Protein AF-H5TTZ2-F1 (afdb_monomer)

Organism: Gordonia otitidis (strain DSM 44809 / CCUG 52243 / JCM 12355 / NBRC 100426 / IFM 10032) (NCBI:txid1108044)

Nearest PDB structures (foldseek):
  2j6h-assembly1_B  TM=8.254E-01  e=1.680E-02  Escherichia coli
  5vdf-assembly7_G  TM=5.020E-01  e=7.675E-01  Saccharomyces cerevisiae S288C
  8h6s-assembly2_B  TM=4.571E-01  e=5.302E-01  Streptomyces halstedii
  5wu6-assembly2_B  TM=3.869E-01  e=8.162E-01  Homo sapiens
  4rwx-assembly1_B  TM=4.498E-01  e=6.241E+00  Listeria monocytogenes EGD-e

Solvent-accessible surface area (backbone atoms only — not comparable to full-atom values): 9873 Å² total; per-residue (Å²): 97,44,27,78,41,77,50,73,58,87,54,75,90,48,19,74,46,38,15,42,54,51,39,52,52,45,38,74,24,26,90,23,10,44,49,17,18,18,36,35,40,28,51,22,54,93,67,12,40,85,79,15,10,7,35,15,33,28,81,65,94,70,56,37,72,56,52,17,53,55,49,18,69,74,69,76,47,75,35,47,45,41,68,52,64,78,30,39,35,32,32,27,84,46,57,24,65,62,52,44,53,52,46,43,70,76,40,74,76,40,42,76,38,25,32,9,45,36,28,42,34,46,62,38,67,35,42,28,56,59,51,34,56,62,54,45,31,48,75,34,35,21,42,36,38,41,28,27,20,34,49,73,86,90,57,77,86,43,48,90,70,31,33,36,42,53,82,48,78,64,36,70,46,70,85,77,84,81,68,94,55,48,74,57,55,53,52,53,48,64,73,75,105

Radius of gyration: 16.5 Å; Cα contacts (8 Å, |Δi|>4): 470; chains: 1; bounding box: 40×40×41 Å

Structure (mmCIF, N/CA/C/O backbone):
data_AF-H5TTZ2-F1
#
_entry.id   AF-H5TTZ2-F1
#
loop_
_atom_site.group_PDB
_atom_site.id
_atom_site.type_symbol
_atom_site.label_atom_id
_atom_site.label_alt_id
_atom_site.label_comp_id
_atom_site.label_asym_id
_atom_site.label_entity_id
_atom_site.label_seq_id
_atom_site.pdbx_PDB_ins_code
_atom_site.Cartn_x
_atom_site.Cartn_y
_atom_site.Cartn_z
_atom_site.occupancy
_atom_site.B_iso_or_equiv
_atom_site.auth_seq_id
_atom_site.auth_comp_id
_atom_site.auth_asym_id
_atom_site.auth_atom_id
_atom_site.pdbx_PDB_model_num
ATOM 1 N N . MET A 1 1 ? 9.298 -6.921 -19.576 1.00 82.50 1 MET A N 1
ATOM 2 C CA . MET A 1 1 ? 9.478 -7.943 -18.515 1.00 82.50 1 MET A CA 1
ATOM 3 C C . MET A 1 1 ? 9.577 -7.202 -17.202 1.00 82.50 1 MET A C 1
ATOM 5 O O . MET A 1 1 ? 10.549 -6.479 -17.080 1.00 82.50 1 MET A O 1
ATOM 9 N N . CYS A 1 2 ? 8.637 -7.389 -16.269 1.00 92.88 2 CYS A N 1
ATOM 10 C CA . CYS A 1 2 ? 8.475 -6.594 -15.039 1.00 92.88 2 CYS A CA 1
ATOM 11 C C . CYS A 1 2 ? 9.770 -6.311 -14.250 1.00 92.88 2 CYS A C 1
ATOM 13 O O . CYS A 1 2 ? 10.695 -7.120 -14.282 1.00 92.88 2 CYS A O 1
ATOM 15 N N . GLY A 1 3 ? 9.829 -5.198 -13.519 1.00 95.94 3 GLY A N 1
ATOM 16 C CA . GLY A 1 3 ? 10.929 -4.841 -12.621 1.00 95.94 3 GLY A CA 1
ATOM 17 C C . GLY A 1 3 ? 10.603 -5.110 -11.152 1.00 95.94 3 GLY A C 1
ATOM 18 O O . GLY A 1 3 ? 9.446 -5.039 -10.749 1.00 95.94 3 GLY A O 1
ATOM 19 N N . ILE A 1 4 ? 11.627 -5.402 -10.348 1.00 97.31 4 ILE A N 1
ATOM 20 C CA . ILE A 1 4 ? 11.534 -5.510 -8.885 1.00 97.31 4 ILE A CA 1
ATOM 21 C C . ILE A 1 4 ? 12.547 -4.548 -8.281 1.00 97.31 4 ILE A C 1
ATOM 23 O O . ILE A 1 4 ? 13.697 -4.508 -8.720 1.00 97.31 4 ILE A O 1
ATOM 27 N N . VAL A 1 5 ? 12.125 -3.822 -7.252 1.00 96.56 5 VAL A N 1
ATOM 28 C CA . VAL A 1 5 ? 12.991 -2.987 -6.421 1.00 96.56 5 VAL A CA 1
ATOM 29 C C . VAL A 1 5 ? 12.871 -3.423 -4.968 1.00 96.56 5 VAL A C 1
ATOM 31 O O . VAL A 1 5 ? 11.791 -3.787 -4.509 1.00 96.56 5 VAL A O 1
ATOM 34 N N . GLY A 1 6 ? 13.983 -3.404 -4.244 1.00 97.56 6 GLY A N 1
ATOM 35 C CA . GLY A 1 6 ? 14.024 -3.717 -2.822 1.00 97.56 6 GLY A CA 1
ATOM 36 C C . GLY A 1 6 ? 15.181 -2.982 -2.169 1.00 97.56 6 GLY A C 1
ATOM 37 O O . GLY A 1 6 ? 16.305 -3.039 -2.667 1.00 97.56 6 GLY A O 1
ATOM 38 N N . LEU A 1 7 ? 14.903 -2.281 -1.077 1.00 98.44 7 LEU A N 1
ATOM 39 C CA . LEU A 1 7 ? 15.890 -1.524 -0.320 1.00 98.44 7 LEU A CA 1
ATOM 40 C C . LEU A 1 7 ? 15.612 -1.701 1.168 1.00 98.44 7 LEU A C 1
ATOM 42 O O . LEU A 1 7 ? 14.489 -1.497 1.615 1.00 98.44 7 LEU A O 1
ATOM 46 N N . HIS A 1 8 ? 16.641 -2.065 1.925 1.00 98.12 8 HIS A N 1
ATOM 47 C CA . HIS A 1 8 ? 16.608 -2.109 3.382 1.00 98.12 8 HIS A CA 1
ATOM 48 C C . HIS A 1 8 ? 17.796 -1.302 3.907 1.00 98.12 8 HIS A C 1
ATOM 50 O O . HIS A 1 8 ? 18.958 -1.664 3.691 1.00 98.12 8 HIS A O 1
ATOM 56 N N . LEU A 1 9 ? 17.505 -0.174 4.545 1.00 98.31 9 LEU A N 1
ATOM 57 C CA . LEU A 1 9 ? 18.493 0.740 5.094 1.00 98.31 9 LEU A CA 1
ATOM 58 C C . LEU A 1 9 ? 18.861 0.279 6.502 1.00 98.31 9 LEU A C 1
ATOM 60 O O . LEU A 1 9 ? 18.012 0.194 7.378 1.00 98.31 9 LEU A O 1
ATOM 64 N N . ARG A 1 10 ? 20.147 0.002 6.731 1.00 97.75 10 ARG A N 1
ATOM 65 C CA . ARG A 1 10 ? 20.658 -0.340 8.072 1.00 97.75 10 ARG A CA 1
ATOM 66 C C . ARG A 1 10 ? 21.2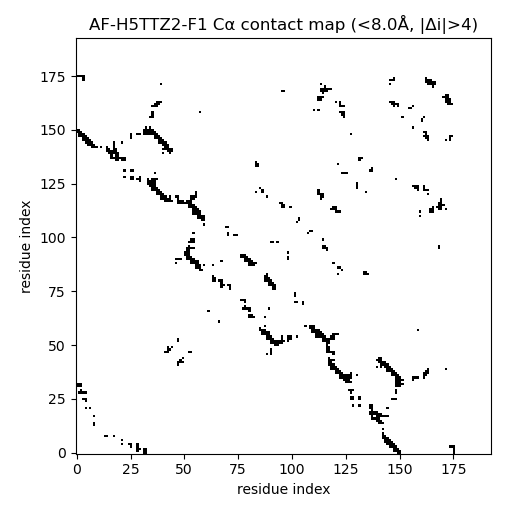01 0.857 8.847 1.00 97.75 10 ARG A C 1
ATOM 68 O O . ARG A 1 10 ? 21.416 0.738 10.046 1.00 97.75 10 ARG A O 1
ATOM 75 N N . ASN A 1 11 ? 21.469 1.973 8.166 1.00 97.88 11 ASN A N 1
ATOM 76 C CA . ASN A 1 11 ? 21.892 3.217 8.803 1.00 97.88 11 ASN A CA 1
ATOM 77 C C . ASN A 1 11 ? 20.662 4.125 9.001 1.00 97.88 11 ASN A C 1
ATOM 79 O O . ASN A 1 11 ? 20.122 4.585 7.990 1.00 97.88 11 ASN A O 1
ATOM 83 N N . PRO A 1 12 ? 20.251 4.421 10.251 1.00 97.56 12 PRO A N 1
ATOM 84 C CA . PRO A 1 12 ? 19.139 5.327 10.538 1.00 97.56 12 PRO A CA 1
ATOM 85 C C . PRO A 1 12 ? 19.288 6.733 9.948 1.00 97.56 12 PRO A C 1
ATOM 87 O O . PRO A 1 12 ? 18.289 7.362 9.616 1.00 97.56 12 PRO A O 1
ATOM 90 N N . GLU A 1 13 ? 20.516 7.215 9.732 1.00 98.31 13 GLU A N 1
ATOM 91 C CA . GLU A 1 13 ? 20.769 8.522 9.100 1.00 98.31 13 GLU A CA 1
ATOM 92 C C . GLU A 1 13 ? 20.244 8.601 7.655 1.00 98.31 13 GLU A C 1
ATOM 94 O O . GLU A 1 13 ? 20.059 9.691 7.113 1.00 98.31 13 GLU A O 1
ATOM 99 N N . LEU A 1 14 ? 20.004 7.449 7.017 1.00 98.25 14 LEU A N 1
ATOM 100 C CA . LEU A 1 14 ? 19.464 7.363 5.662 1.00 98.25 14 LEU A CA 1
ATOM 101 C C . LEU A 1 14 ? 17.938 7.240 5.629 1.00 98.25 14 LEU A C 1
ATOM 103 O O . LEU A 1 14 ? 17.369 7.359 4.547 1.00 98.25 14 LEU A O 1
ATOM 107 N N . TYR A 1 15 ? 17.259 7.022 6.761 1.00 98.38 15 TYR A N 1
ATOM 108 C CA . TYR A 1 15 ? 15.801 6.836 6.773 1.00 98.38 15 TYR A CA 1
ATOM 109 C C . TYR A 1 15 ? 15.022 8.010 6.164 1.00 98.38 15 TYR A C 1
ATOM 111 O O . TYR A 1 15 ? 14.077 7.752 5.412 1.00 98.38 15 TYR A O 1
ATOM 119 N N . PRO A 1 16 ? 15.438 9.280 6.361 1.00 98.44 16 PRO A N 1
ATOM 120 C CA . PRO A 1 16 ? 14.794 10.411 5.696 1.00 98.44 16 PRO A CA 1
ATOM 121 C C . PRO A 1 16 ? 14.935 10.414 4.166 1.00 98.44 16 PRO A C 1
ATOM 123 O O . PRO A 1 16 ? 14.218 11.138 3.486 1.00 98.44 16 PRO A O 1
ATOM 126 N N . GLN A 1 17 ? 15.867 9.629 3.613 1.00 98.25 17 GLN A N 1
ATOM 127 C CA . GLN A 1 17 ? 16.149 9.546 2.175 1.00 98.25 17 GLN A CA 1
ATOM 128 C C . GLN A 1 17 ? 15.511 8.319 1.509 1.00 98.25 17 GLN A C 1
ATOM 130 O O . GLN A 1 17 ? 15.645 8.156 0.294 1.00 98.25 17 GLN A O 1
ATOM 135 N N . LEU A 1 18 ? 14.832 7.444 2.269 1.00 98.69 18 LEU A N 1
ATOM 136 C CA . LEU A 1 18 ? 14.275 6.193 1.747 1.00 98.69 18 LEU A CA 1
ATOM 137 C C . LEU A 1 18 ? 13.410 6.439 0.504 1.00 98.69 18 LEU A C 1
ATOM 139 O O . LEU A 1 18 ? 13.642 5.828 -0.539 1.00 98.69 18 LEU A O 1
ATOM 143 N N . GLY A 1 19 ? 12.441 7.347 0.604 1.00 98.38 19 GLY A N 1
ATOM 144 C CA . GLY A 1 19 ? 11.500 7.653 -0.464 1.00 98.38 19 GLY A CA 1
ATOM 145 C C . GLY A 1 19 ? 12.171 8.157 -1.737 1.00 98.38 19 GLY A C 1
ATOM 146 O O . GLY A 1 19 ? 11.832 7.719 -2.840 1.00 98.38 19 GLY A O 1
ATOM 147 N N . GLN A 1 20 ? 13.182 9.018 -1.603 1.00 98.50 20 GLN A N 1
ATOM 148 C CA . GLN A 1 20 ? 13.958 9.526 -2.735 1.00 98.50 20 GLN A CA 1
ATOM 149 C C . GLN A 1 20 ? 14.712 8.398 -3.456 1.00 98.50 20 GLN A C 1
ATOM 151 O O . GLN A 1 20 ? 14.675 8.314 -4.687 1.00 98.50 20 GLN A O 1
ATOM 156 N N . LEU A 1 21 ? 15.355 7.504 -2.699 1.00 98.56 21 LEU A N 1
ATOM 157 C CA . LEU A 1 21 ? 16.077 6.353 -3.244 1.00 98.56 21 LEU A CA 1
ATOM 158 C C . LEU A 1 21 ? 15.121 5.380 -3.948 1.00 98.56 21 LEU A C 1
ATOM 160 O O . LEU A 1 21 ? 15.368 4.992 -5.091 1.00 98.56 21 LEU A O 1
ATOM 164 N N . LEU A 1 22 ? 14.003 5.034 -3.301 1.00 98.50 22 LEU A N 1
ATOM 165 C CA . LEU A 1 22 ? 12.976 4.155 -3.866 1.00 98.50 22 LEU A CA 1
ATOM 166 C C . LEU A 1 22 ? 12.350 4.739 -5.136 1.00 98.50 22 LEU A C 1
ATOM 168 O O . LEU A 1 22 ? 12.144 4.001 -6.096 1.00 98.50 22 LEU A O 1
ATOM 172 N N . THR A 1 23 ? 12.094 6.050 -5.170 1.00 98.25 23 THR A N 1
ATOM 173 C CA . THR A 1 23 ? 11.563 6.752 -6.352 1.00 98.25 23 THR A CA 1
ATOM 174 C C . THR A 1 23 ? 12.509 6.621 -7.541 1.00 98.25 23 THR A C 1
ATOM 176 O O . THR A 1 23 ? 12.078 6.258 -8.636 1.00 98.25 23 THR A O 1
ATOM 179 N N . GLY A 1 24 ? 13.809 6.852 -7.323 1.00 97.81 24 GLY A N 1
ATOM 180 C CA . GLY A 1 24 ? 14.828 6.652 -8.353 1.00 97.81 24 GLY A CA 1
ATOM 181 C C . GLY A 1 24 ? 14.855 5.205 -8.842 1.00 97.81 24 GLY A C 1
ATOM 182 O O . GLY A 1 24 ? 14.706 4.952 -10.033 1.00 97.81 24 GLY A O 1
ATOM 183 N N . MET A 1 25 ? 14.957 4.243 -7.920 1.00 97.94 25 MET A N 1
ATOM 184 C CA . MET A 1 25 ? 14.991 2.816 -8.257 1.00 97.94 25 MET A CA 1
ATOM 185 C C . MET A 1 25 ? 13.752 2.367 -9.043 1.00 97.94 25 MET A C 1
ATOM 187 O O . MET A 1 25 ? 13.882 1.637 -10.025 1.00 97.94 25 MET A O 1
ATOM 191 N N . LEU A 1 26 ? 12.554 2.792 -8.629 1.00 97.38 26 LEU A N 1
ATOM 192 C CA . LEU A 1 26 ? 11.298 2.440 -9.292 1.00 97.38 26 LEU A CA 1
ATOM 193 C C . LEU A 1 26 ? 11.222 3.050 -10.699 1.00 97.38 26 LEU A C 1
ATOM 195 O O . LEU A 1 26 ? 10.840 2.362 -11.646 1.00 97.38 26 LEU A O 1
ATOM 199 N N . GLY A 1 27 ? 11.644 4.309 -10.850 1.00 96.50 27 GLY A N 1
ATOM 200 C CA . GLY A 1 27 ? 11.682 5.006 -12.135 1.00 96.50 27 GLY A CA 1
ATOM 201 C C . GLY A 1 27 ? 12.666 4.393 -13.136 1.00 96.50 27 GLY A C 1
ATOM 202 O O . GLY A 1 27 ? 12.343 4.294 -14.321 1.00 96.50 27 GLY A O 1
ATOM 203 N N . GLU A 1 28 ? 13.831 3.925 -12.682 1.00 96.75 28 GLU A N 1
ATOM 204 C CA . GLU A 1 28 ? 14.796 3.207 -13.533 1.00 96.75 28 GLU A CA 1
ATOM 205 C C . GLU A 1 28 ? 14.271 1.834 -13.985 1.00 96.75 28 GLU A C 1
ATOM 207 O O . GLU A 1 28 ? 14.693 1.301 -15.009 1.00 96.75 28 GLU A O 1
ATOM 212 N N . MET A 1 29 ? 13.302 1.263 -13.266 1.00 96.12 29 MET A N 1
ATOM 213 C CA . MET A 1 29 ? 12.626 0.022 -13.654 1.00 96.12 29 MET A CA 1
ATOM 214 C C . MET A 1 29 ? 11.418 0.241 -14.580 1.00 96.12 29 MET A C 1
ATOM 216 O O . MET A 1 29 ? 10.738 -0.729 -14.917 1.00 96.12 29 MET A O 1
ATOM 220 N N . GLN A 1 30 ? 11.128 1.466 -15.026 1.00 94.88 30 GLN A N 1
ATOM 221 C CA . GLN A 1 30 ? 9.972 1.733 -15.891 1.00 94.88 30 GLN A CA 1
ATOM 222 C C . GLN A 1 30 ? 10.050 1.016 -17.246 1.00 94.88 30 GLN A C 1
ATOM 224 O O . GLN A 1 30 ? 9.062 0.430 -17.682 1.00 94.88 30 GLN A O 1
ATOM 229 N N . ASP A 1 31 ? 11.227 0.961 -17.873 1.00 93.06 31 ASP A N 1
ATOM 230 C CA . ASP A 1 31 ? 11.400 0.309 -19.184 1.00 93.06 31 ASP A CA 1
ATOM 231 C C . ASP A 1 31 ? 11.166 -1.212 -19.130 1.00 93.06 31 ASP A C 1
ATOM 233 O O . ASP A 1 31 ? 10.955 -1.882 -20.144 1.00 93.06 31 ASP A O 1
ATOM 237 N N . ARG A 1 32 ? 11.166 -1.783 -17.921 1.00 92.88 32 ARG A N 1
ATOM 238 C CA . ARG A 1 32 ? 10.832 -3.187 -17.673 1.00 92.88 32 ARG A CA 1
ATOM 239 C C . ARG A 1 32 ? 9.315 -3.434 -17.697 1.00 92.88 32 ARG A C 1
ATOM 241 O O . ARG A 1 32 ? 8.878 -4.517 -18.107 1.00 92.88 32 ARG A O 1
ATOM 248 N N . GLY A 1 33 ? 8.507 -2.441 -17.339 1.00 90.81 33 GLY A N 1
ATOM 249 C CA . GLY A 1 33 ? 7.050 -2.483 -17.410 1.00 90.81 33 GLY A CA 1
ATOM 250 C C . GLY A 1 33 ? 6.418 -1.184 -16.923 1.00 90.81 33 GLY A C 1
ATOM 251 O O . GLY A 1 33 ? 6.790 -0.683 -15.867 1.00 90.81 33 GLY A O 1
ATOM 252 N N . ALA A 1 34 ? 5.462 -0.657 -17.686 1.00 93.06 34 ALA A N 1
ATOM 253 C CA . ALA A 1 34 ? 4.850 0.646 -17.432 1.00 93.06 34 ALA A CA 1
ATOM 254 C C . ALA A 1 34 ? 3.315 0.592 -17.327 1.00 93.06 34 ALA A C 1
ATOM 256 O O . ALA A 1 34 ? 2.666 1.632 -17.373 1.00 93.06 34 ALA A O 1
ATOM 257 N N . ASP A 1 35 ? 2.737 -0.606 -17.195 1.00 93.56 35 ASP A N 1
ATOM 258 C CA . ASP A 1 35 ? 1.280 -0.765 -17.151 1.00 93.56 35 ASP A CA 1
ATOM 259 C C . ASP A 1 35 ? 0.730 -0.494 -15.748 1.00 93.56 35 ASP A C 1
ATOM 261 O O . ASP A 1 35 ? -0.373 0.016 -15.586 1.00 93.56 35 ASP A O 1
ATOM 265 N N . SER A 1 36 ? 1.486 -0.855 -14.713 1.00 95.44 36 SER A N 1
ATOM 266 C CA . SER A 1 36 ? 1.137 -0.582 -13.318 1.00 95.44 36 SER A CA 1
ATOM 267 C C . SER A 1 36 ? 2.380 -0.638 -12.439 1.00 95.44 36 SER A C 1
ATOM 269 O O . SER A 1 36 ? 3.329 -1.367 -12.749 1.00 95.44 36 SER A O 1
ATOM 271 N N . ALA A 1 37 ? 2.343 0.023 -11.291 1.00 97.44 37 ALA A N 1
ATOM 272 C CA . ALA A 1 37 ? 3.386 -0.082 -10.281 1.00 97.44 37 ALA A CA 1
ATOM 273 C C . ALA A 1 37 ? 2.793 -0.227 -8.882 1.00 97.44 37 ALA A C 1
ATOM 275 O O . ALA A 1 37 ? 1.614 0.039 -8.649 1.00 97.44 37 ALA A O 1
ATOM 276 N N . GLY A 1 38 ? 3.639 -0.624 -7.944 1.00 97.81 38 GLY A N 1
ATOM 277 C CA . GLY A 1 38 ? 3.319 -0.533 -6.532 1.00 97.81 38 GLY A CA 1
ATOM 278 C C . GLY A 1 38 ? 4.563 -0.527 -5.666 1.00 97.81 38 GLY A C 1
ATOM 279 O O . GLY A 1 38 ? 5.654 -0.920 -6.098 1.00 97.81 38 GLY A O 1
ATOM 280 N N . MET A 1 39 ? 4.376 -0.068 -4.437 1.00 98.44 39 MET A N 1
ATOM 281 C CA . MET A 1 39 ? 5.409 0.085 -3.430 1.00 98.44 39 MET A CA 1
ATOM 282 C C . MET A 1 39 ? 4.830 -0.223 -2.051 1.00 98.44 39 MET A C 1
ATOM 284 O O . MET A 1 39 ? 3.849 0.379 -1.630 1.00 98.44 39 MET A O 1
ATOM 288 N N . ALA A 1 40 ? 5.467 -1.141 -1.339 1.00 98.38 40 ALA A N 1
ATOM 289 C CA . ALA A 1 40 ? 5.337 -1.283 0.100 1.00 98.38 40 ALA A CA 1
ATOM 290 C C . ALA A 1 40 ? 6.441 -0.456 0.761 1.00 98.38 40 ALA A C 1
ATOM 292 O O . ALA A 1 40 ? 7.615 -0.632 0.425 1.00 98.38 40 ALA A O 1
ATOM 293 N N . VAL A 1 41 ? 6.070 0.430 1.682 1.00 98.44 41 VAL A N 1
ATOM 294 C CA . VAL A 1 41 ? 6.989 1.262 2.468 1.00 98.44 41 VAL A CA 1
ATOM 295 C C . VAL A 1 41 ? 6.821 0.921 3.941 1.00 98.44 41 VAL A C 1
ATOM 297 O O . VAL A 1 41 ? 5.696 0.845 4.433 1.00 98.44 41 VAL A O 1
ATOM 300 N N . TYR A 1 42 ? 7.949 0.717 4.618 1.00 97.94 42 TYR A N 1
ATOM 301 C CA . TYR A 1 42 ? 8.019 0.322 6.016 1.00 97.94 42 TYR A CA 1
ATOM 302 C C . TYR A 1 42 ? 8.656 1.418 6.874 1.00 97.94 42 TYR A C 1
ATOM 304 O O . TYR A 1 42 ? 9.753 1.899 6.562 1.00 97.94 42 TYR A O 1
ATOM 312 N N . GLY A 1 43 ? 7.992 1.765 7.977 1.00 96.94 43 GLY A N 1
ATOM 313 C CA . GLY A 1 43 ? 8.465 2.746 8.956 1.00 96.94 43 GLY A CA 1
ATOM 314 C C . GLY A 1 43 ? 8.261 4.204 8.553 1.00 96.94 43 GLY A C 1
ATOM 315 O O . GLY A 1 43 ? 8.983 5.070 9.042 1.00 96.94 43 GLY A O 1
ATOM 316 N N . ASN A 1 44 ? 7.324 4.484 7.644 1.00 97.69 44 ASN A N 1
ATOM 317 C CA . ASN A 1 44 ? 6.930 5.858 7.354 1.00 97.69 44 ASN A CA 1
ATOM 318 C C . ASN A 1 44 ? 5.908 6.332 8.392 1.00 97.69 44 ASN A C 1
ATOM 320 O O . ASN A 1 44 ? 4.720 6.079 8.222 1.00 97.69 44 ASN A O 1
ATOM 324 N N . GLU A 1 45 ? 6.346 7.062 9.418 1.00 96.44 45 GLU A N 1
ATOM 325 C CA . GLU A 1 45 ? 5.467 7.532 10.503 1.00 96.44 45 GLU A CA 1
ATOM 326 C C . GLU A 1 45 ? 4.293 8.403 10.032 1.00 96.44 45 GLU A C 1
ATOM 328 O O . GLU A 1 45 ? 3.271 8.468 10.710 1.00 96.44 45 GLU A O 1
ATOM 333 N N . ALA A 1 46 ? 4.409 9.062 8.874 1.00 96.06 46 ALA A N 1
ATOM 334 C CA . ALA A 1 46 ? 3.319 9.867 8.329 1.00 96.06 46 ALA A CA 1
ATOM 335 C C . ALA A 1 46 ? 2.159 9.008 7.802 1.00 96.06 46 ALA A C 1
ATOM 337 O O . ALA A 1 46 ? 1.030 9.488 7.747 1.00 96.06 46 ALA A O 1
ATOM 338 N N . TRP A 1 47 ? 2.427 7.763 7.396 1.00 96.19 47 TRP A N 1
ATOM 339 C CA . TRP A 1 47 ? 1.427 6.843 6.839 1.00 96.19 47 TRP A CA 1
ATOM 340 C C . TRP A 1 47 ? 1.078 5.706 7.795 1.00 96.19 47 TRP A C 1
ATOM 342 O O . TRP A 1 47 ? -0.085 5.329 7.896 1.00 96.19 47 TRP A O 1
ATOM 352 N N . ALA A 1 48 ? 2.084 5.197 8.503 1.00 95.81 48 ALA A N 1
ATOM 353 C CA . ALA A 1 48 ? 1.987 4.129 9.480 1.00 95.81 48 ALA A CA 1
ATOM 354 C C . ALA A 1 48 ? 2.708 4.549 10.775 1.00 95.81 48 ALA A C 1
ATOM 356 O O . ALA A 1 48 ? 3.910 4.307 10.921 1.00 95.81 48 ALA A O 1
ATOM 357 N N . PRO A 1 49 ? 2.014 5.257 11.687 1.00 96.38 49 PRO A N 1
ATOM 358 C CA . PRO A 1 49 ? 2.600 5.715 12.940 1.00 96.38 49 PRO A CA 1
ATOM 359 C C . PRO A 1 49 ? 3.015 4.543 13.834 1.00 96.38 49 PRO A C 1
ATOM 361 O O . PRO A 1 49 ? 2.281 3.566 13.977 1.00 96.38 49 PRO A O 1
ATOM 364 N N . ALA A 1 50 ? 4.154 4.675 14.515 1.00 93.44 50 ALA A N 1
ATOM 365 C CA . ALA A 1 50 ? 4.637 3.636 15.418 1.00 93.44 50 ALA A CA 1
ATOM 366 C C . ALA A 1 50 ? 3.582 3.267 16.481 1.00 93.44 50 ALA A C 1
ATOM 368 O O . ALA A 1 50 ? 2.931 4.130 17.081 1.00 93.44 50 ALA A O 1
ATOM 369 N N . GLY A 1 51 ? 3.417 1.965 16.723 1.00 94.31 51 GLY A N 1
ATOM 370 C CA . GLY A 1 51 ? 2.451 1.437 17.690 1.00 94.31 51 GLY A CA 1
ATOM 371 C C . GLY A 1 51 ? 0.990 1.462 17.228 1.00 94.31 51 GLY A C 1
ATOM 372 O O . GLY A 1 51 ? 0.111 1.192 18.044 1.00 94.31 51 GLY A O 1
ATOM 373 N N . HIS A 1 52 ? 0.725 1.778 15.958 1.00 97.12 52 HIS A N 1
ATOM 374 C CA . HIS A 1 52 ? -0.603 1.689 15.356 1.00 97.12 52 HIS A CA 1
ATOM 375 C C . HIS A 1 52 ? -0.675 0.487 14.419 1.00 97.12 52 HIS A C 1
ATOM 377 O O . HIS A 1 52 ? 0.293 0.162 13.743 1.00 97.12 52 HIS A O 1
ATOM 383 N N . GLY A 1 53 ? -1.831 -0.162 14.350 1.00 97.75 53 GLY A N 1
ATOM 384 C CA . GLY A 1 53 ? -2.175 -1.040 13.245 1.00 97.75 53 GLY A CA 1
ATOM 385 C C . GLY A 1 53 ? -2.577 -0.197 12.042 1.00 97.75 53 GLY A C 1
ATOM 386 O O . GLY A 1 53 ? -3.283 0.800 12.198 1.00 97.75 53 GLY A O 1
ATOM 387 N N . CYS A 1 54 ? -2.140 -0.601 10.852 1.00 98.38 54 CYS A N 1
ATOM 388 C CA . CYS A 1 54 ? -2.347 0.122 9.604 1.00 98.38 54 CYS A CA 1
ATOM 389 C C . CYS A 1 54 ? -2.951 -0.782 8.527 1.00 98.38 54 CYS A C 1
ATOM 391 O O . CYS A 1 54 ? -2.616 -1.966 8.429 1.00 98.38 54 CYS A O 1
ATOM 393 N N . VAL A 1 55 ? -3.832 -0.218 7.697 1.00 98.69 55 VAL A N 1
ATOM 394 C CA . VAL A 1 55 ? -4.481 -0.904 6.568 1.00 98.69 55 VAL A CA 1
ATOM 395 C C . VAL A 1 55 ? -4.493 0.023 5.355 1.00 98.69 55 VAL A C 1
ATOM 397 O O . VAL A 1 55 ? -4.902 1.175 5.449 1.00 98.69 55 VAL A O 1
ATOM 400 N N . SER A 1 56 ? -4.065 -0.485 4.200 1.00 98.69 56 SER A N 1
ATOM 401 C CA . SER A 1 56 ? -4.140 0.208 2.910 1.00 98.69 56 SER A CA 1
ATOM 402 C C . SER A 1 56 ? -5.280 -0.380 2.078 1.00 98.69 56 SER A C 1
ATOM 404 O O . SER A 1 56 ? -5.255 -1.572 1.755 1.00 98.69 56 SER A O 1
ATOM 406 N N . LEU A 1 57 ? -6.264 0.447 1.727 1.00 98.56 57 LEU A N 1
ATOM 407 C CA . LEU A 1 57 ? -7.428 0.081 0.921 1.00 98.56 57 LEU A CA 1
ATOM 408 C C . LEU A 1 57 ? -7.421 0.809 -0.427 1.00 98.56 57 LEU A C 1
ATOM 410 O O . LEU A 1 57 ? -7.019 1.964 -0.523 1.00 98.56 57 LEU A O 1
ATOM 414 N N . LEU A 1 58 ? -7.895 0.123 -1.460 1.00 97.56 58 LEU A N 1
ATOM 415 C CA . LEU A 1 58 ? -8.069 0.619 -2.825 1.00 97.56 58 LEU A CA 1
ATOM 416 C C . LEU A 1 58 ? -9.453 0.227 -3.346 1.00 97.56 58 LEU A C 1
ATOM 418 O O . LEU A 1 58 ? -10.142 -0.588 -2.732 1.00 97.56 58 LEU A O 1
ATOM 422 N N . GLU A 1 59 ? -9.829 0.758 -4.513 1.00 95.62 59 GLU A N 1
ATOM 423 C CA . GLU A 1 59 ? -11.113 0.451 -5.166 1.00 95.62 59 GLU A CA 1
ATOM 424 C C . GLU A 1 59 ? -12.307 0.756 -4.234 1.00 95.62 59 GLU A C 1
ATOM 426 O O . GLU A 1 59 ? -13.274 0.001 -4.144 1.00 95.62 59 GLU A O 1
ATOM 431 N N . ILE A 1 60 ? -12.204 1.872 -3.510 1.00 95.62 60 ILE A N 1
ATOM 432 C CA . ILE A 1 60 ? -13.168 2.344 -2.521 1.00 95.62 60 ILE A CA 1
ATOM 433 C C . ILE A 1 60 ? -13.518 3.806 -2.811 1.00 95.62 60 ILE A C 1
ATOM 435 O O . ILE A 1 60 ? -12.636 4.608 -3.096 1.00 95.62 60 ILE A O 1
ATOM 439 N N . ASP A 1 61 ? -14.806 4.134 -2.746 1.00 94.44 61 ASP A N 1
ATOM 440 C CA . ASP A 1 61 ? -15.332 5.487 -2.946 1.00 94.44 61 ASP A CA 1
ATOM 441 C C . ASP A 1 61 ? -15.899 5.988 -1.612 1.00 94.44 61 ASP A C 1
ATOM 443 O O . ASP A 1 61 ? -17.086 5.841 -1.322 1.00 94.44 61 ASP A O 1
ATOM 447 N N . VAL A 1 62 ? -15.002 6.443 -0.734 1.00 96.50 62 VAL A N 1
ATOM 448 C CA . VAL A 1 62 ? -15.343 7.002 0.578 1.00 96.50 62 VAL A CA 1
ATOM 449 C C . VAL A 1 62 ? -14.374 8.121 0.925 1.00 96.50 62 VAL A C 1
ATOM 451 O O . VAL A 1 62 ? -13.162 8.002 0.732 1.00 96.50 62 VAL A O 1
ATOM 454 N N . GLU A 1 63 ? -14.900 9.203 1.486 1.00 97.75 63 GLU A N 1
ATOM 455 C CA . GLU A 1 63 ? -14.065 10.282 1.997 1.00 97.75 63 GLU A CA 1
ATOM 456 C C . GLU A 1 63 ? -13.339 9.840 3.281 1.00 97.75 63 GLU A C 1
ATOM 458 O O . GLU A 1 63 ? -13.956 9.216 4.153 1.00 97.75 63 GLU A O 1
ATOM 463 N N . PRO A 1 64 ? -12.057 10.198 3.487 1.00 98.25 64 PRO A N 1
ATOM 464 C CA . PRO A 1 64 ? -11.302 9.774 4.668 1.00 98.25 64 PRO A CA 1
ATOM 465 C C . PRO A 1 64 ? -11.984 10.093 5.998 1.00 98.25 64 PRO A C 1
ATOM 467 O O . PRO A 1 64 ? -12.031 9.250 6.889 1.00 98.25 64 PRO A O 1
ATOM 470 N N . ALA A 1 65 ? -12.566 11.286 6.132 1.00 98.31 65 ALA A N 1
ATOM 471 C CA . ALA A 1 65 ? -13.254 11.693 7.357 1.00 98.31 65 ALA A CA 1
ATOM 472 C C . ALA A 1 65 ? -14.493 10.828 7.657 1.00 98.31 65 ALA A C 1
ATOM 474 O O . ALA A 1 65 ? -14.797 10.559 8.823 1.00 98.31 65 ALA A O 1
ATOM 475 N N . GLU A 1 66 ? -15.193 10.374 6.615 1.00 98.38 66 GLU A N 1
ATOM 476 C CA . GLU A 1 66 ? -16.334 9.470 6.744 1.00 98.38 66 GLU A CA 1
ATOM 477 C C . GLU A 1 66 ? -15.866 8.075 7.168 1.00 98.38 66 GLU A C 1
ATOM 479 O O . GLU A 1 66 ? -16.378 7.536 8.152 1.00 98.38 66 GLU A O 1
ATOM 484 N N . ALA A 1 67 ? -14.832 7.538 6.512 1.00 98.50 67 ALA A N 1
ATOM 485 C CA . ALA A 1 67 ? -14.257 6.243 6.866 1.00 98.50 67 ALA A CA 1
ATOM 486 C C . ALA A 1 67 ? -13.721 6.212 8.305 1.00 98.50 67 ALA A C 1
ATOM 488 O O . ALA A 1 67 ? -14.020 5.279 9.054 1.00 98.50 67 ALA A O 1
ATOM 489 N N . ALA A 1 68 ? -12.991 7.255 8.711 1.00 98.69 68 ALA A N 1
ATOM 490 C CA . ALA A 1 68 ? -12.517 7.440 10.080 1.00 98.69 68 ALA A CA 1
ATOM 491 C C . ALA A 1 68 ? -13.683 7.429 11.075 1.00 98.69 68 ALA A C 1
ATOM 493 O O . ALA A 1 68 ? -13.693 6.636 12.011 1.00 98.69 68 ALA A O 1
ATOM 494 N N . THR A 1 69 ? -14.717 8.243 10.839 1.00 98.69 69 THR A N 1
ATOM 495 C CA . THR A 1 69 ? -15.888 8.322 11.727 1.00 98.69 69 THR A CA 1
ATOM 496 C C . THR A 1 69 ? -16.593 6.970 11.854 1.00 98.69 69 THR A C 1
ATOM 498 O O . THR A 1 69 ? -16.934 6.541 12.959 1.00 98.69 69 THR A O 1
ATOM 501 N N . GLN A 1 70 ? -16.815 6.282 10.734 1.00 98.44 70 GLN A N 1
ATOM 502 C CA . GLN A 1 70 ? -17.481 4.984 10.715 1.00 98.44 70 GLN A CA 1
ATOM 503 C C . GLN A 1 70 ? -16.689 3.930 11.498 1.00 98.44 70 GLN A C 1
ATOM 505 O O . GLN A 1 70 ? -17.267 3.222 12.326 1.00 98.44 70 GLN A O 1
ATOM 510 N N . LEU A 1 71 ? -15.377 3.839 11.266 1.00 98.62 71 LEU A N 1
ATOM 511 C CA . LEU A 1 71 ? -14.521 2.858 11.930 1.00 98.62 71 LEU A CA 1
ATOM 512 C C . LEU A 1 71 ? -14.305 3.186 13.410 1.00 98.62 71 LEU A C 1
ATOM 514 O O . LEU A 1 71 ? -14.363 2.273 14.231 1.00 98.62 71 LEU A O 1
ATOM 518 N N . THR A 1 72 ? -14.168 4.464 13.775 1.00 98.69 72 THR A N 1
ATOM 519 C CA . THR A 1 72 ? -14.106 4.899 15.178 1.00 98.69 72 THR A CA 1
ATOM 520 C C . THR A 1 72 ? -15.355 4.473 15.946 1.00 98.69 72 THR A C 1
ATOM 522 O O . THR A 1 72 ? -15.255 3.923 17.043 1.00 98.69 72 THR A O 1
ATOM 525 N N . ASN A 1 73 ? -16.543 4.648 15.359 1.00 98.25 73 ASN A N 1
ATOM 526 C CA . ASN A 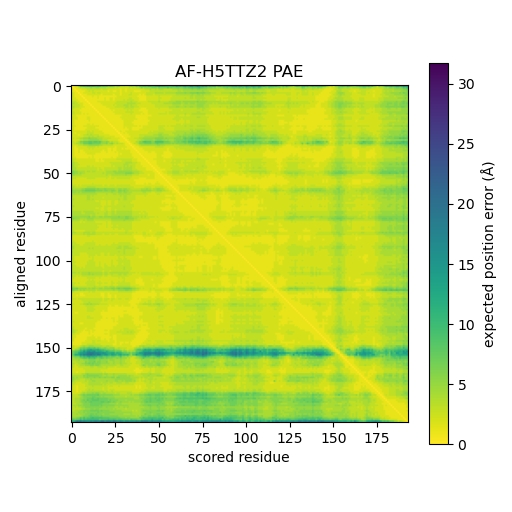1 73 ? -17.795 4.210 15.980 1.00 98.25 73 ASN A CA 1
ATOM 527 C C . ASN A 1 73 ? -17.883 2.684 16.126 1.00 98.25 73 ASN A C 1
ATOM 529 O O . ASN A 1 73 ? -18.447 2.197 17.104 1.00 98.25 73 ASN A O 1
ATOM 533 N N . ALA A 1 74 ? -17.346 1.932 15.162 1.00 97.94 74 ALA A N 1
ATOM 534 C CA . ALA A 1 74 ? -17.364 0.472 15.185 1.00 97.94 74 ALA A CA 1
ATOM 535 C C . ALA A 1 74 ? -16.376 -0.118 16.205 1.00 97.94 74 ALA A C 1
ATOM 537 O O . ALA A 1 74 ? -16.695 -1.104 16.868 1.00 97.94 74 ALA A O 1
ATOM 538 N N . LEU A 1 75 ? -15.190 0.481 16.333 1.00 98.00 75 LEU A N 1
ATOM 539 C CA . LEU A 1 75 ? -14.096 -0.020 17.168 1.00 98.00 75 LEU A CA 1
ATOM 540 C C . LEU A 1 75 ? -14.092 0.565 18.587 1.00 98.00 75 LEU A C 1
ATOM 542 O O . LEU A 1 75 ? -13.490 -0.019 19.484 1.00 98.00 75 LEU A O 1
ATOM 546 N N . GLY A 1 76 ? -14.733 1.717 18.804 1.00 97.62 76 GLY A N 1
ATOM 547 C CA . GLY A 1 76 ? -14.669 2.442 20.077 1.00 97.62 76 GLY A CA 1
ATOM 548 C C . GLY A 1 76 ? -13.296 3.063 20.369 1.00 97.62 76 GLY A C 1
ATOM 549 O O . GLY A 1 76 ? -13.046 3.477 21.500 1.00 97.62 76 GLY A O 1
ATOM 550 N N . THR A 1 77 ? -12.427 3.139 19.359 1.00 97.44 77 THR A N 1
ATOM 551 C CA . THR A 1 77 ? -11.077 3.715 19.406 1.00 97.44 77 THR A CA 1
ATOM 552 C C . THR A 1 77 ? -10.915 4.671 18.233 1.00 97.44 77 THR A C 1
ATOM 554 O O . THR A 1 77 ? -11.486 4.427 17.176 1.00 97.44 77 THR A O 1
ATOM 557 N N . ASP A 1 78 ? -10.147 5.744 18.409 1.00 97.94 78 ASP A N 1
ATOM 558 C CA . ASP A 1 78 ? -9.929 6.739 17.359 1.00 97.94 78 ASP A CA 1
ATOM 559 C C . ASP A 1 78 ? -9.160 6.142 16.168 1.00 97.94 78 ASP A C 1
ATOM 561 O O . ASP A 1 78 ? -8.059 5.607 16.326 1.00 97.94 78 ASP A O 1
ATOM 565 N N . VAL A 1 79 ? -9.766 6.210 14.984 1.00 98.62 79 VAL A N 1
ATOM 566 C CA . VAL A 1 79 ? -9.196 5.759 13.714 1.00 98.62 79 VAL A CA 1
ATOM 567 C C . VAL A 1 79 ? -8.877 6.977 12.864 1.00 98.62 79 VAL A C 1
ATOM 569 O O . VAL A 1 79 ? -9.764 7.744 12.496 1.00 98.62 79 VAL A O 1
ATOM 572 N N . ALA A 1 80 ? -7.608 7.126 12.498 1.00 98.44 80 ALA A N 1
ATOM 573 C CA . ALA A 1 80 ? -7.192 8.095 11.500 1.00 98.44 80 ALA A CA 1
ATOM 574 C C . ALA A 1 80 ? -7.300 7.487 10.097 1.00 98.44 80 ALA A C 1
ATOM 576 O O . ALA A 1 80 ? -7.036 6.301 9.890 1.00 98.44 80 ALA A O 1
ATOM 577 N N . ALA A 1 81 ? -7.665 8.322 9.129 1.00 98.50 81 ALA A N 1
ATOM 578 C CA . ALA A 1 81 ? -7.745 7.957 7.725 1.00 98.50 81 ALA A CA 1
ATOM 579 C C . ALA A 1 81 ? -7.197 9.094 6.859 1.00 98.50 81 ALA A C 1
ATOM 581 O O . ALA A 1 81 ? -7.468 10.268 7.122 1.00 98.50 81 ALA A O 1
ATOM 582 N N . GLN A 1 82 ? -6.456 8.751 5.811 1.00 98.00 82 GLN A N 1
ATOM 583 C CA . GLN A 1 82 ? -5.938 9.702 4.828 1.00 98.00 82 GLN A CA 1
ATOM 584 C C . GLN A 1 82 ? -5.879 9.070 3.438 1.00 98.00 82 GLN A C 1
ATOM 586 O O . GLN A 1 82 ? -5.735 7.856 3.317 1.00 98.00 82 GLN A O 1
ATOM 591 N N . LEU A 1 83 ? -5.955 9.894 2.394 1.00 97.88 83 LEU A N 1
ATOM 592 C CA . LEU A 1 83 ? -5.698 9.456 1.023 1.00 97.88 83 LEU A CA 1
ATOM 593 C C . LEU A 1 83 ? -4.240 9.714 0.648 1.00 97.88 83 LEU A C 1
ATOM 595 O O . LEU A 1 83 ? -3.726 10.820 0.825 1.00 97.88 83 LEU A O 1
ATOM 599 N N . VAL A 1 84 ? -3.599 8.690 0.092 1.00 97.31 84 VAL A N 1
ATOM 600 C CA . VAL A 1 84 ? -2.344 8.797 -0.651 1.00 97.31 84 VAL A CA 1
ATOM 601 C C . VAL A 1 84 ? -2.667 8.428 -2.091 1.00 97.31 84 VAL A C 1
ATOM 603 O O . VAL A 1 84 ? -2.726 7.243 -2.430 1.00 97.31 84 VAL A O 1
ATOM 606 N N . ASP A 1 85 ? -2.913 9.452 -2.913 1.00 95.69 85 ASP A N 1
ATOM 607 C CA . ASP A 1 85 ? -3.535 9.288 -4.234 1.00 95.69 85 ASP A CA 1
ATOM 608 C C . ASP A 1 85 ? -4.865 8.516 -4.089 1.00 95.69 85 ASP A C 1
ATOM 610 O O . ASP A 1 85 ? -5.686 8.904 -3.259 1.00 95.69 85 ASP A O 1
ATOM 614 N N . ASP A 1 86 ? -5.063 7.405 -4.800 1.00 95.50 86 ASP A N 1
ATOM 615 C CA . ASP A 1 86 ? -6.272 6.577 -4.680 1.00 95.50 86 ASP A CA 1
ATOM 616 C C . ASP A 1 86 ? -6.274 5.637 -3.454 1.00 95.50 86 ASP A C 1
ATOM 618 O O . ASP A 1 86 ? -7.265 4.954 -3.189 1.00 95.50 86 ASP A O 1
ATOM 622 N N . THR A 1 87 ? -5.164 5.535 -2.712 1.00 98.19 87 THR A N 1
ATOM 623 C CA . THR A 1 87 ? -5.055 4.595 -1.583 1.00 98.19 87 THR A CA 1
ATOM 624 C C . THR A 1 87 ? -5.563 5.231 -0.294 1.00 98.19 87 THR A C 1
ATOM 626 O O . THR A 1 87 ? -4.950 6.165 0.223 1.00 98.19 87 THR A O 1
ATOM 629 N N . LEU A 1 88 ? -6.627 4.675 0.285 1.00 98.69 88 LEU A N 1
ATOM 630 C CA . LEU A 1 88 ? -7.076 5.025 1.630 1.00 98.69 88 LEU A CA 1
ATOM 631 C C . LEU A 1 88 ? -6.197 4.305 2.659 1.00 98.69 88 LEU A C 1
ATOM 633 O O . LEU A 1 88 ? -6.220 3.078 2.770 1.00 98.69 88 LEU A O 1
ATOM 637 N N . VAL A 1 89 ? -5.418 5.071 3.415 1.00 98.62 89 VAL A N 1
ATOM 638 C CA . VAL A 1 89 ? -4.566 4.579 4.498 1.00 98.62 89 VAL A CA 1
ATOM 639 C C . VAL A 1 89 ? -5.271 4.825 5.824 1.00 98.62 89 VAL A C 1
ATOM 641 O O . VAL A 1 89 ? -5.554 5.968 6.183 1.00 98.62 89 VAL A O 1
ATOM 644 N N . LEU A 1 90 ? -5.553 3.740 6.536 1.00 98.75 90 LEU A N 1
ATOM 645 C CA . LEU A 1 90 ? -6.160 3.730 7.861 1.00 98.75 90 LEU A CA 1
ATOM 646 C C . LEU A 1 90 ? -5.093 3.414 8.904 1.00 98.75 90 LEU A C 1
ATOM 648 O O . LEU A 1 90 ? -4.276 2.521 8.676 1.00 98.75 90 LEU A O 1
ATOM 652 N N . SER A 1 91 ? -5.147 4.076 10.056 1.00 98.50 91 SER A N 1
ATOM 653 C CA . SER A 1 91 ? -4.285 3.767 11.200 1.00 98.50 91 SER A CA 1
ATOM 654 C C . SER A 1 91 ? -5.013 3.976 12.523 1.00 98.50 91 SER A C 1
ATOM 656 O O . SER A 1 91 ? -5.725 4.968 12.682 1.00 98.50 91 SER A O 1
ATOM 658 N N . ALA A 1 92 ? -4.801 3.089 13.489 1.00 98.25 92 ALA A N 1
ATOM 659 C CA . ALA A 1 92 ? -5.386 3.194 14.826 1.00 98.25 92 ALA A CA 1
ATOM 660 C C . ALA A 1 92 ? -4.481 2.522 15.874 1.00 98.25 92 ALA A C 1
ATOM 662 O O . ALA A 1 92 ? -3.770 1.580 15.523 1.00 98.25 92 ALA A O 1
ATOM 663 N N . PRO A 1 93 ? -4.491 2.954 17.151 1.00 97.38 93 PRO A N 1
ATOM 664 C CA . PRO A 1 93 ? -3.645 2.397 18.214 1.00 97.38 93 PRO A CA 1
ATOM 665 C C . PRO A 1 93 ? -4.164 1.032 18.721 1.00 97.38 93 PRO A C 1
ATOM 667 O O . PRO A 1 93 ? -4.404 0.837 19.912 1.00 97.38 93 PRO A O 1
ATOM 670 N N . ILE A 1 94 ? -4.382 0.098 17.795 1.00 97.75 94 ILE A N 1
ATOM 671 C CA . ILE A 1 94 ? -4.865 -1.277 17.991 1.00 97.75 94 ILE A CA 1
ATOM 672 C C . ILE A 1 94 ? -4.077 -2.235 17.087 1.00 97.75 94 ILE A C 1
ATOM 674 O O . ILE A 1 94 ? -3.262 -1.794 16.278 1.00 97.75 94 ILE A O 1
ATOM 678 N N . ASP A 1 95 ? -4.321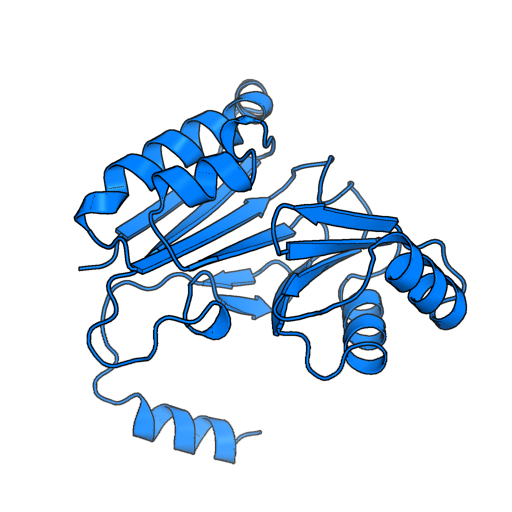 -3.542 17.197 1.00 97.62 95 ASP A N 1
ATOM 679 C CA . ASP A 1 95 ? -3.719 -4.523 16.292 1.00 97.62 95 ASP A CA 1
ATOM 680 C C . ASP A 1 95 ? -4.188 -4.321 14.838 1.00 97.62 95 ASP A C 1
ATOM 682 O O . ASP A 1 95 ? -5.342 -3.979 14.566 1.00 97.62 95 ASP A O 1
ATOM 686 N N . ALA A 1 96 ? -3.288 -4.546 13.877 1.00 97.50 96 ALA A N 1
ATOM 687 C CA . ALA A 1 96 ? -3.601 -4.374 12.459 1.00 97.50 96 ALA A CA 1
ATOM 688 C C . ALA A 1 96 ? -4.655 -5.374 11.952 1.00 97.50 96 ALA A C 1
ATOM 690 O O . ALA A 1 96 ? -5.377 -5.063 11.006 1.00 97.50 96 ALA A O 1
ATOM 691 N N . GLY A 1 97 ? -4.753 -6.561 12.559 1.00 97.69 97 GLY A N 1
ATOM 692 C CA . GLY A 1 97 ? -5.790 -7.547 12.274 1.00 97.69 97 GLY A CA 1
ATOM 693 C C . GLY A 1 97 ? -7.173 -7.064 12.702 1.00 97.69 97 GLY A C 1
ATOM 694 O O . GLY A 1 97 ? -8.101 -7.116 11.898 1.00 97.69 97 GLY A O 1
ATOM 695 N N . ASP A 1 98 ? -7.290 -6.500 13.907 1.00 98.19 98 ASP A N 1
ATOM 696 C CA . ASP A 1 98 ? -8.552 -5.935 14.405 1.00 98.19 98 ASP A CA 1
ATOM 697 C C . ASP A 1 98 ? -9.028 -4.769 13.520 1.00 98.19 98 ASP A C 1
ATOM 699 O O . ASP A 1 98 ? -10.202 -4.692 13.143 1.00 98.19 98 ASP A O 1
ATOM 703 N N . LEU A 1 99 ? -8.104 -3.883 13.120 1.00 98.56 99 LEU A N 1
ATOM 704 C CA . LEU A 1 99 ? -8.410 -2.798 12.185 1.00 98.56 99 LEU A CA 1
ATOM 705 C C . LEU A 1 99 ? -8.828 -3.336 10.808 1.00 98.56 99 LEU A C 1
ATOM 707 O O . LEU A 1 99 ? -9.777 -2.829 10.208 1.00 98.56 99 LEU A O 1
ATOM 711 N N . LEU A 1 100 ? -8.140 -4.365 10.305 1.00 98.56 100 LEU A N 1
ATOM 712 C CA . LEU A 1 100 ? -8.454 -4.996 9.025 1.00 98.56 100 LEU A CA 1
ATOM 713 C C . LEU A 1 100 ? -9.840 -5.647 9.029 1.00 98.56 100 LEU A C 1
ATOM 715 O O . LEU A 1 100 ? -10.570 -5.524 8.044 1.00 98.56 100 LEU A O 1
ATOM 719 N N . ASP A 1 101 ? -10.214 -6.331 10.105 1.00 98.50 101 ASP A N 1
ATOM 720 C CA . ASP A 1 101 ? -11.518 -6.980 10.217 1.00 98.50 101 ASP A CA 1
ATOM 721 C C . ASP A 1 101 ? -12.651 -5.947 10.243 1.00 98.50 101 ASP A C 1
ATOM 723 O O . ASP A 1 101 ? -13.640 -6.095 9.516 1.00 98.50 101 ASP A O 1
ATOM 727 N N . ALA A 1 102 ? -12.475 -4.842 10.976 1.00 98.56 102 ALA A N 1
ATOM 728 C CA . ALA A 1 102 ? -13.414 -3.722 10.947 1.00 98.56 102 ALA A CA 1
ATOM 729 C C . ALA A 1 102 ? -13.496 -3.066 9.558 1.00 98.56 102 ALA A C 1
ATOM 731 O O . ALA A 1 102 ? -14.593 -2.814 9.055 1.00 98.56 102 ALA A O 1
ATOM 732 N N . ALA A 1 103 ? -12.352 -2.849 8.903 1.00 98.44 103 ALA A N 1
ATOM 733 C CA . ALA A 1 103 ? -12.285 -2.298 7.553 1.00 98.44 103 ALA A CA 1
ATOM 734 C C . ALA A 1 103 ? -12.999 -3.188 6.524 1.00 98.44 103 ALA A C 1
ATOM 736 O O . ALA A 1 103 ? -13.754 -2.684 5.697 1.00 98.44 103 ALA A O 1
ATOM 737 N N . ARG A 1 104 ? -12.829 -4.513 6.594 1.00 98.38 104 ARG A N 1
ATOM 738 C CA . ARG A 1 104 ? -13.527 -5.474 5.721 1.00 98.38 104 ARG A CA 1
ATOM 739 C C . ARG A 1 104 ? -15.030 -5.507 5.966 1.00 98.38 104 ARG A C 1
ATOM 741 O O . ARG A 1 104 ? -15.792 -5.670 5.017 1.00 98.38 104 ARG A O 1
ATOM 748 N N . ALA A 1 105 ? -15.456 -5.372 7.221 1.00 98.31 105 ALA A N 1
ATOM 749 C CA . ALA A 1 105 ? -16.871 -5.312 7.562 1.00 98.31 105 ALA A CA 1
ATOM 750 C C . ALA A 1 105 ? -17.525 -4.022 7.040 1.00 98.31 105 ALA A C 1
ATOM 752 O O . ALA A 1 105 ? -18.640 -4.068 6.521 1.00 98.31 105 ALA A O 1
ATOM 753 N N . ALA A 1 106 ? -16.828 -2.887 7.147 1.00 98.00 106 ALA A N 1
ATOM 754 C CA . ALA A 1 106 ? -17.300 -1.591 6.668 1.00 98.00 106 ALA A CA 1
ATOM 755 C C . ALA A 1 106 ? -17.262 -1.473 5.135 1.00 98.00 106 ALA A C 1
ATOM 757 O O . ALA A 1 106 ? -18.195 -0.942 4.533 1.00 98.00 106 ALA A O 1
ATOM 758 N N . PHE A 1 107 ? -16.208 -1.999 4.506 1.00 98.12 107 PHE A N 1
ATOM 759 C CA . PHE A 1 107 ? -15.902 -1.820 3.087 1.00 98.12 107 PHE A CA 1
ATOM 760 C C . PHE A 1 107 ? -15.632 -3.169 2.398 1.00 98.12 107 PHE A C 1
ATOM 762 O O . PHE A 1 107 ? -14.518 -3.438 1.946 1.00 98.12 107 PHE A O 1
ATOM 769 N N . PRO A 1 108 ? -16.647 -4.043 2.273 1.00 97.19 108 PRO A N 1
ATOM 770 C CA . PRO A 1 108 ? -16.463 -5.427 1.820 1.00 97.19 108 PRO A CA 1
ATOM 771 C C . PRO A 1 108 ? -16.023 -5.565 0.356 1.00 97.19 108 PRO A C 1
ATOM 773 O O . PRO A 1 108 ? -15.586 -6.639 -0.053 1.00 97.19 108 PRO A O 1
ATOM 776 N N . LEU A 1 109 ? -16.169 -4.503 -0.441 1.00 96.62 109 LEU A N 1
ATOM 777 C CA . LEU A 1 109 ? -15.754 -4.465 -1.844 1.00 96.62 109 LEU A CA 1
ATOM 778 C C . LEU A 1 109 ? -14.368 -3.840 -2.042 1.00 96.62 109 LEU A C 1
ATOM 780 O O . LEU A 1 109 ? -13.833 -3.934 -3.143 1.00 96.62 109 LEU A O 1
ATOM 784 N N . ALA A 1 110 ? -13.792 -3.225 -1.004 1.00 97.69 110 ALA A N 1
ATOM 785 C CA . ALA A 1 110 ? -12.489 -2.590 -1.105 1.00 97.69 110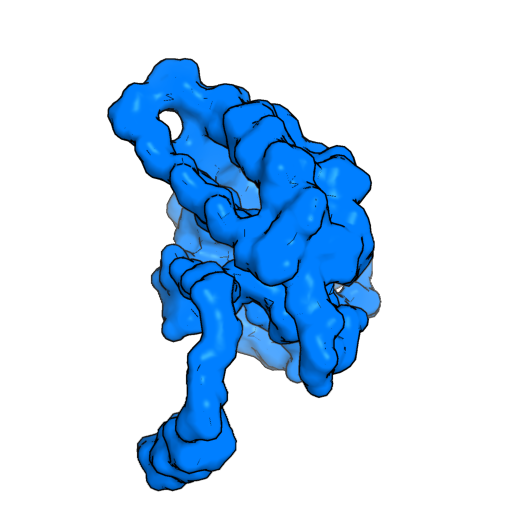 ALA A CA 1
ATOM 786 C C . ALA A 1 110 ? -11.383 -3.638 -1.274 1.00 97.69 110 ALA A C 1
ATOM 788 O O . ALA A 1 110 ? -11.354 -4.685 -0.616 1.00 97.69 110 ALA A O 1
ATOM 789 N N . LEU A 1 111 ? -10.419 -3.326 -2.131 1.00 97.19 111 LEU A N 1
ATOM 790 C CA . LEU A 1 111 ? -9.198 -4.096 -2.266 1.00 97.19 111 LEU A CA 1
ATOM 791 C C . LEU A 1 111 ? -8.282 -3.807 -1.074 1.00 97.19 111 LEU A C 1
ATOM 793 O O . LEU A 1 111 ? -7.791 -2.693 -0.916 1.00 97.19 111 LEU A O 1
ATOM 797 N N . VAL A 1 112 ? -7.961 -4.833 -0.287 1.00 97.75 112 VAL A N 1
ATOM 798 C CA . VAL A 1 112 ? -6.907 -4.740 0.732 1.00 97.75 112 VAL A CA 1
ATOM 799 C C . VAL A 1 112 ? -5.546 -4.820 0.041 1.00 97.75 112 VAL A C 1
ATOM 801 O O . VAL A 1 112 ? -5.113 -5.890 -0.392 1.00 97.75 112 VAL A O 1
ATOM 804 N N . ALA A 1 113 ? -4.864 -3.683 -0.075 1.00 97.81 113 ALA A N 1
ATOM 805 C CA . ALA A 1 113 ? -3.536 -3.603 -0.673 1.00 97.81 113 ALA A CA 1
ATOM 806 C C . ALA A 1 113 ? -2.447 -4.118 0.282 1.00 97.81 113 ALA A C 1
ATOM 808 O O . ALA A 1 113 ? -1.504 -4.769 -0.174 1.00 97.81 113 ALA A O 1
ATOM 809 N N . GLY A 1 114 ? -2.607 -3.875 1.587 1.00 97.88 114 GLY A N 1
ATOM 810 C CA . GLY A 1 114 ? -1.740 -4.380 2.650 1.00 97.88 114 GLY A CA 1
ATOM 811 C C . GLY A 1 114 ? -2.197 -3.976 4.046 1.00 97.88 114 GLY A C 1
ATOM 812 O O . GLY A 1 114 ? -3.105 -3.161 4.189 1.00 97.88 114 GLY A O 1
ATOM 813 N N . PHE A 1 115 ? -1.596 -4.588 5.066 1.00 98.38 115 PHE A N 1
ATOM 814 C CA . PHE A 1 115 ? -1.868 -4.298 6.474 1.00 98.38 115 PHE A CA 1
ATOM 815 C C . PHE A 1 115 ? -0.692 -4.722 7.367 1.00 98.38 115 PHE A C 1
ATOM 817 O O . PHE A 1 115 ? 0.085 -5.605 6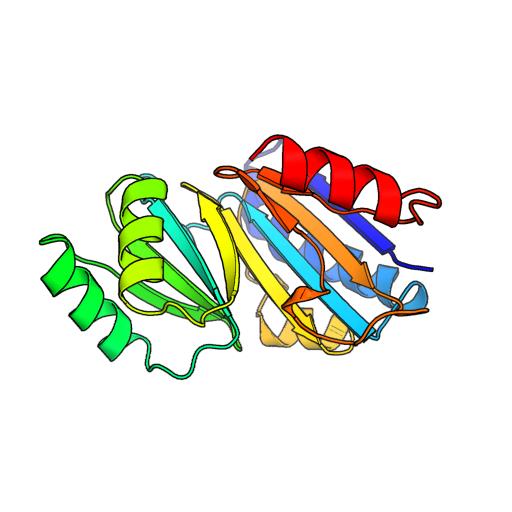.991 1.00 98.38 115 PHE A O 1
ATOM 824 N N . GLY A 1 116 ? -0.558 -4.106 8.540 1.00 97.44 116 GLY A N 1
ATOM 825 C CA . GLY A 1 116 ? 0.538 -4.344 9.486 1.00 97.44 116 GLY A CA 1
ATOM 826 C C . GLY A 1 116 ? 0.774 -3.149 10.412 1.00 97.44 116 GLY A C 1
ATOM 827 O O . GLY A 1 116 ? 0.048 -2.171 10.294 1.00 97.44 116 GLY A O 1
ATOM 828 N N . SER A 1 117 ? 1.755 -3.196 11.317 1.00 93.50 117 SER A N 1
ATOM 829 C CA . SER A 1 117 ? 2.043 -2.060 12.212 1.00 93.50 117 SER A CA 1
ATOM 830 C C . SER A 1 117 ? 2.712 -0.898 11.480 1.00 93.50 117 SER A C 1
ATOM 832 O O . SER A 1 117 ? 2.225 0.224 11.513 1.00 93.50 117 SER A O 1
ATOM 834 N N . ASP A 1 118 ? 3.778 -1.184 10.732 1.00 92.94 118 ASP A N 1
ATOM 835 C CA . ASP A 1 118 ? 4.618 -0.135 10.138 1.00 92.94 118 ASP A CA 1
ATOM 836 C C . ASP A 1 118 ? 4.557 -0.120 8.603 1.00 92.94 118 ASP A C 1
ATOM 838 O O . ASP A 1 118 ? 5.444 0.429 7.950 1.00 92.94 118 ASP A O 1
ATOM 842 N N . LEU A 1 119 ? 3.547 -0.763 8.008 1.00 97.31 119 LEU A N 1
ATOM 843 C CA . LEU A 1 119 ? 3.448 -1.006 6.569 1.00 97.31 119 LEU A CA 1
ATOM 844 C C . LEU A 1 119 ? 2.352 -0.162 5.914 1.00 97.31 119 LEU A C 1
ATOM 846 O O . LEU A 1 119 ? 1.187 -0.215 6.296 1.00 97.31 119 LEU A O 1
ATOM 850 N N . THR A 1 120 ? 2.705 0.509 4.821 1.00 98.25 120 THR A N 1
ATOM 851 C CA . THR A 1 120 ? 1.748 1.054 3.848 1.00 98.25 120 THR A CA 1
ATOM 852 C C . THR A 1 120 ? 2.038 0.487 2.465 1.00 98.25 120 THR A C 1
ATOM 854 O O . THR A 1 120 ? 3.195 0.447 2.042 1.00 98.25 120 THR A O 1
ATOM 857 N N . VAL A 1 121 ? 0.999 0.047 1.750 1.00 98.50 121 VAL A N 1
ATOM 858 C CA . VAL A 1 121 ? 1.120 -0.493 0.388 1.00 98.50 121 VAL A CA 1
ATOM 859 C C . VAL A 1 121 ? 0.343 0.377 -0.585 1.00 98.50 121 VAL A C 1
ATOM 861 O O . VAL A 1 121 ? -0.881 0.431 -0.537 1.00 98.50 121 VAL A O 1
ATOM 864 N N . LEU A 1 122 ? 1.072 1.000 -1.505 1.00 98.19 122 LEU A N 1
ATOM 865 C CA . LEU A 1 122 ? 0.541 1.842 -2.570 1.00 98.19 122 LEU A CA 1
ATOM 866 C C . LEU A 1 122 ? 0.594 1.077 -3.889 1.00 98.19 122 LEU A C 1
ATOM 868 O O . LEU A 1 122 ? 1.593 0.411 -4.185 1.00 98.19 122 LEU A O 1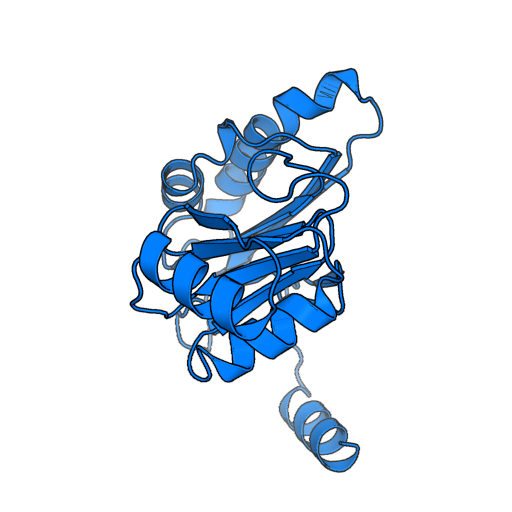
ATOM 872 N N . LYS A 1 123 ? -0.474 1.150 -4.683 1.00 97.06 123 LYS A N 1
ATOM 873 C CA . LYS A 1 123 ? -0.551 0.510 -6.001 1.00 97.06 123 LYS A CA 1
ATOM 874 C C . LYS A 1 123 ? -1.396 1.345 -6.937 1.00 97.06 123 LYS A C 1
ATOM 876 O O . LYS A 1 123 ? -2.389 1.920 -6.516 1.00 97.06 123 LYS A O 1
ATOM 881 N N . GLY A 1 124 ? -1.04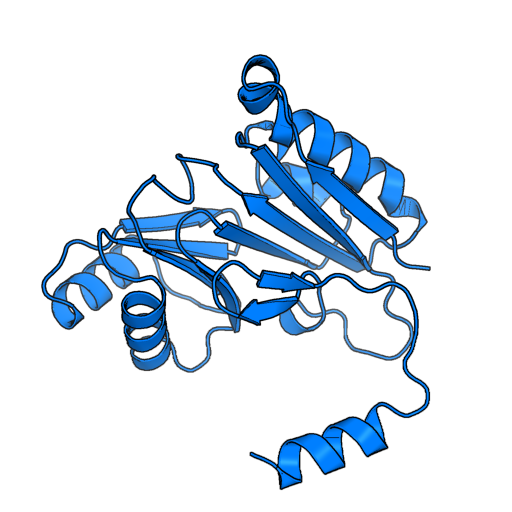6 1.327 -8.215 1.00 96.31 124 GLY A N 1
ATOM 882 C CA . GLY A 1 124 ? -1.798 2.050 -9.226 1.00 96.31 124 GLY A CA 1
ATOM 883 C C . GLY A 1 124 ? -1.503 1.556 -10.630 1.00 96.31 124 GLY A C 1
ATOM 884 O O . GLY A 1 124 ? -0.510 0.867 -10.886 1.00 96.31 124 GLY A O 1
ATOM 885 N N . VAL A 1 125 ? -2.408 1.896 -11.540 1.00 96.12 125 VAL A N 1
ATOM 886 C CA . VAL A 1 125 ? -2.279 1.651 -12.977 1.00 96.12 125 VAL A CA 1
ATOM 887 C C . VAL A 1 125 ? -1.643 2.876 -13.620 1.00 96.12 125 VAL A C 1
ATOM 889 O O . VAL A 1 125 ? -2.059 3.997 -13.355 1.00 96.12 125 VAL A O 1
ATOM 892 N N . GLY A 1 126 ? -0.650 2.659 -14.477 1.00 95.12 126 GLY A N 1
ATOM 893 C CA . GLY A 1 126 ? 0.080 3.725 -15.151 1.00 95.12 126 GLY A CA 1
ATOM 894 C C . GLY A 1 126 ? 1.592 3.621 -14.999 1.00 95.12 126 GLY A C 1
ATOM 895 O O . GLY A 1 126 ? 2.141 2.645 -14.472 1.00 95.12 126 GLY A O 1
ATOM 896 N N . ALA A 1 127 ? 2.265 4.658 -15.497 1.00 96.25 127 ALA A N 1
ATOM 897 C CA . ALA A 1 127 ? 3.712 4.709 -15.545 1.00 96.25 127 ALA A CA 1
ATOM 898 C C . ALA A 1 127 ? 4.306 4.826 -14.124 1.00 96.25 127 ALA A C 1
ATOM 900 O O . ALA A 1 127 ? 3.881 5.681 -13.347 1.00 96.25 127 ALA A O 1
ATOM 901 N N . PRO A 1 128 ? 5.327 4.021 -13.776 1.00 96.94 128 PRO A N 1
ATOM 902 C CA . PRO A 1 128 ? 5.957 4.048 -12.460 1.00 96.94 128 PRO A CA 1
ATOM 903 C C . PRO A 1 128 ? 6.465 5.423 -12.012 1.00 96.94 128 PRO A C 1
ATOM 905 O O . PRO A 1 128 ? 6.385 5.729 -10.825 1.00 96.94 128 PRO A O 1
ATOM 908 N N . ARG A 1 129 ? 6.984 6.252 -12.930 1.00 97.56 129 ARG A N 1
ATOM 909 C CA . ARG A 1 129 ? 7.443 7.613 -12.598 1.00 97.56 129 ARG A CA 1
ATOM 910 C C . ARG A 1 129 ? 6.285 8.532 -12.200 1.00 97.56 129 ARG A C 1
ATOM 912 O O . ARG A 1 129 ? 6.425 9.267 -11.226 1.00 97.56 129 ARG A O 1
ATOM 919 N N . ASP A 1 130 ? 5.160 8.441 -12.902 1.00 97.88 130 ASP A N 1
ATOM 920 C CA . ASP A 1 130 ? 3.971 9.253 -12.627 1.00 97.88 130 ASP A CA 1
ATOM 921 C C . ASP A 1 130 ? 3.336 8.832 -11.298 1.00 97.88 130 ASP A C 1
ATOM 923 O O . ASP A 1 130 ? 3.089 9.672 -10.436 1.00 97.88 130 ASP A O 1
ATOM 927 N N . LEU A 1 131 ? 3.195 7.520 -11.082 1.00 97.81 131 LEU A N 1
ATOM 928 C CA . LEU A 1 131 ? 2.685 6.955 -9.832 1.00 97.81 131 LEU A CA 1
ATOM 929 C C . LEU A 1 131 ? 3.558 7.345 -8.629 1.00 97.81 131 LEU A C 1
ATOM 931 O O . LEU A 1 131 ? 3.048 7.796 -7.608 1.00 97.81 131 LEU A O 1
ATOM 935 N N . ALA A 1 132 ? 4.888 7.254 -8.750 1.00 98.06 132 ALA A N 1
ATOM 936 C CA . ALA A 1 132 ? 5.793 7.681 -7.681 1.00 98.06 132 ALA A CA 1
ATOM 937 C C . ALA A 1 132 ? 5.639 9.173 -7.335 1.00 98.06 132 ALA A C 1
ATOM 939 O O . ALA A 1 132 ? 5.766 9.550 -6.168 1.00 98.06 132 ALA A O 1
ATOM 940 N N . GLN A 1 133 ? 5.360 10.017 -8.333 1.00 98.06 133 GLN A N 1
ATOM 941 C CA . GLN A 1 133 ? 5.083 11.433 -8.121 1.00 98.06 133 GLN A CA 1
ATOM 942 C C . GLN A 1 133 ? 3.723 11.652 -7.445 1.00 98.06 133 GLN A C 1
ATOM 944 O O . GLN A 1 133 ? 3.658 12.416 -6.484 1.00 98.06 133 GLN A O 1
ATOM 949 N N . GLN A 1 134 ? 2.664 10.987 -7.913 1.00 97.81 134 GLN A N 1
ATOM 950 C CA . GLN A 1 134 ? 1.304 11.089 -7.365 1.00 97.81 134 GLN A CA 1
ATOM 951 C C . GLN A 1 134 ? 1.247 10.672 -5.893 1.00 97.81 134 GLN A C 1
ATOM 953 O O . GLN A 1 134 ? 0.663 11.370 -5.069 1.00 97.81 134 GLN A O 1
ATOM 958 N N . TRP A 1 135 ? 1.957 9.602 -5.534 1.00 98.00 135 TRP A N 1
ATOM 959 C CA . TRP A 1 135 ? 2.086 9.143 -4.150 1.00 98.00 135 TRP A CA 1
ATOM 960 C C . TRP A 1 135 ? 2.930 10.057 -3.258 1.00 98.00 135 TRP A C 1
ATOM 962 O O . TRP A 1 135 ? 3.023 9.820 -2.055 1.00 98.00 135 TRP A O 1
ATOM 972 N N . GLY A 1 136 ? 3.630 11.044 -3.827 1.00 97.94 136 GLY A N 1
ATOM 973 C CA . GLY A 1 136 ? 4.641 11.803 -3.094 1.00 97.94 136 GLY A CA 1
ATOM 974 C C . GLY A 1 136 ? 5.757 10.905 -2.551 1.00 97.94 136 GLY A C 1
ATOM 975 O O . GLY A 1 136 ? 6.334 11.201 -1.504 1.00 97.94 136 GLY A O 1
ATOM 976 N N . LEU A 1 137 ? 6.071 9.799 -3.243 1.00 98.25 137 LEU A N 1
ATOM 977 C CA . LEU A 1 137 ? 6.964 8.749 -2.745 1.00 98.25 137 LEU A CA 1
ATOM 978 C C . LEU A 1 137 ? 8.343 9.294 -2.366 1.00 98.25 137 LEU A C 1
ATOM 980 O O . LEU A 1 137 ? 8.937 8.820 -1.406 1.00 98.25 137 LEU A O 1
ATOM 984 N N . ALA A 1 138 ? 8.839 10.316 -3.066 1.00 98.06 138 ALA A N 1
ATOM 985 C CA . ALA A 1 138 ? 10.129 10.940 -2.778 1.00 98.06 138 ALA A CA 1
ATOM 986 C C . ALA A 1 138 ? 10.221 11.543 -1.364 1.00 98.06 138 ALA A C 1
ATOM 988 O O . ALA A 1 138 ? 11.319 11.642 -0.821 1.00 98.06 138 ALA A O 1
ATOM 989 N N . SER A 1 139 ? 9.085 11.923 -0.772 1.00 97.94 139 SER A N 1
ATOM 990 C CA . SER A 1 139 ? 8.988 12.465 0.588 1.00 97.94 139 SER A CA 1
ATOM 991 C C . SER A 1 139 ? 8.765 11.390 1.653 1.00 97.94 139 SER A C 1
ATOM 993 O O . SER A 1 139 ? 8.776 11.707 2.842 1.00 97.94 139 SER A O 1
ATOM 995 N N . ALA A 1 140 ? 8.565 10.132 1.250 1.00 97.88 140 ALA A N 1
ATOM 996 C CA . ALA A 1 140 ? 8.424 9.026 2.181 1.00 97.88 140 ALA A CA 1
ATOM 997 C C . ALA A 1 140 ? 9.728 8.783 2.948 1.00 97.88 140 ALA A C 1
ATOM 999 O O . ALA A 1 140 ? 10.831 8.871 2.403 1.00 97.88 140 ALA A O 1
ATOM 1000 N N . GLN A 1 141 ? 9.588 8.420 4.214 1.00 98.12 141 GLN A N 1
ATOM 1001 C CA . GLN A 1 141 ? 10.699 8.064 5.089 1.00 98.12 141 GLN A CA 1
ATOM 1002 C C . GLN A 1 141 ? 10.525 6.631 5.583 1.00 98.12 141 GLN A C 1
ATOM 1004 O O . GLN A 1 141 ? 9.474 6.026 5.387 1.00 98.12 141 GLN A O 1
ATOM 1009 N N . GLY A 1 142 ? 11.561 6.082 6.204 1.00 97.75 142 GLY A N 1
ATOM 1010 C CA . GLY A 1 142 ? 11.498 4.771 6.839 1.00 97.75 142 GLY A CA 1
ATOM 1011 C C . GLY A 1 142 ? 12.756 3.960 6.592 1.00 97.75 142 GLY A C 1
ATOM 1012 O O . GLY A 1 142 ? 13.793 4.482 6.190 1.00 97.75 142 GLY A O 1
ATOM 1013 N N . TRP A 1 143 ? 12.667 2.657 6.805 1.00 97.81 143 TRP A N 1
ATOM 1014 C CA . TRP A 1 143 ? 13.840 1.784 6.830 1.00 97.81 143 TRP A CA 1
ATOM 1015 C C . TRP A 1 143 ? 13.809 0.689 5.765 1.00 97.81 143 TRP A C 1
ATOM 1017 O O . TRP A 1 143 ? 14.851 0.104 5.461 1.00 97.81 143 TRP A O 1
ATOM 1027 N N . GLN A 1 144 ? 12.658 0.428 5.141 1.00 98.25 144 GLN A N 1
ATOM 1028 C CA . GLN A 1 144 ? 12.561 -0.557 4.070 1.00 98.25 144 GLN A CA 1
ATOM 1029 C C . GLN A 1 144 ? 11.502 -0.196 3.031 1.00 98.25 144 GLN A C 1
ATOM 1031 O O . GLN A 1 144 ? 10.458 0.368 3.341 1.00 98.25 144 GLN A O 1
ATOM 1036 N N . GLY A 1 145 ? 11.763 -0.579 1.784 1.00 98.06 145 GLY A N 1
ATOM 1037 C CA . GLY A 1 145 ? 10.750 -0.604 0.743 1.00 98.06 145 GLY A CA 1
ATOM 1038 C C . GLY A 1 145 ? 10.938 -1.762 -0.223 1.00 98.06 145 GLY A C 1
ATOM 1039 O O . GLY A 1 145 ? 12.060 -2.205 -0.484 1.00 98.06 145 GLY A O 1
ATOM 1040 N N . VAL A 1 146 ? 9.825 -2.257 -0.753 1.00 98.06 146 VAL A N 1
ATOM 1041 C CA . VAL A 1 146 ? 9.796 -3.259 -1.819 1.00 98.06 146 VAL A CA 1
ATOM 1042 C C . VAL A 1 146 ? 8.742 -2.862 -2.838 1.00 98.06 146 VAL A C 1
ATOM 1044 O O . VAL A 1 146 ? 7.605 -2.560 -2.492 1.00 98.06 146 VAL A O 1
ATOM 1047 N N . GLY A 1 147 ? 9.116 -2.854 -4.108 1.00 97.31 147 GLY A N 1
ATOM 1048 C CA . GLY A 1 147 ? 8.257 -2.366 -5.173 1.00 97.31 147 GLY A CA 1
ATOM 1049 C C . GLY A 1 147 ? 8.397 -3.177 -6.442 1.00 97.31 147 GLY A C 1
ATOM 1050 O O . GLY A 1 147 ? 9.288 -4.019 -6.595 1.00 97.31 147 GLY A O 1
ATOM 1051 N N . HIS A 1 148 ? 7.483 -2.924 -7.363 1.00 97.81 148 HIS A N 1
ATOM 1052 C CA . HIS A 1 148 ? 7.404 -3.663 -8.606 1.00 97.81 148 HIS A CA 1
ATOM 1053 C C . HIS A 1 148 ? 6.832 -2.792 -9.719 1.00 97.81 148 HIS A C 1
ATOM 1055 O O . HIS A 1 148 ? 5.883 -2.042 -9.501 1.00 97.81 148 HIS A O 1
ATOM 1061 N N . THR A 1 149 ? 7.370 -2.946 -10.926 1.00 96.19 149 THR A N 1
ATOM 1062 C CA . THR A 1 149 ? 6.844 -2.343 -12.155 1.00 96.19 149 THR A CA 1
ATOM 1063 C C . THR A 1 149 ? 6.341 -3.457 -13.060 1.00 96.19 149 THR A C 1
ATOM 1065 O O . THR A 1 149 ? 7.061 -4.418 -13.317 1.00 96.19 149 THR A O 1
ATOM 1068 N N . ARG A 1 150 ? 5.088 -3.409 -13.508 1.00 92.31 150 ARG A N 1
ATOM 1069 C CA . ARG A 1 150 ? 4.441 -4.523 -14.215 1.00 92.31 150 ARG A CA 1
ATOM 1070 C C . ARG A 1 150 ? 4.316 -4.241 -15.706 1.00 92.31 150 ARG A C 1
ATOM 1072 O O . ARG A 1 150 ? 3.972 -3.141 -16.120 1.00 92.31 150 ARG A O 1
ATOM 1079 N N . MET A 1 151 ? 4.562 -5.284 -16.491 1.00 90.38 151 MET A N 1
ATOM 1080 C CA . MET A 1 151 ? 4.166 -5.393 -17.892 1.00 90.38 151 MET A CA 1
ATOM 1081 C C . MET A 1 151 ? 3.154 -6.537 -17.981 1.00 90.38 151 MET A C 1
ATOM 1083 O O . MET A 1 151 ? 3.511 -7.695 -17.755 1.00 90.38 151 MET A O 1
ATOM 1087 N N . ALA A 1 152 ? 1.892 -6.219 -18.226 1.00 82.31 152 ALA A N 1
ATOM 1088 C CA . ALA A 1 152 ? 0.806 -7.171 -18.326 1.00 82.31 152 ALA A CA 1
ATOM 1089 C C . ALA A 1 152 ? 0.858 -7.882 -19.685 1.00 82.31 152 ALA A C 1
ATOM 1091 O O . ALA A 1 152 ? 0.718 -7.264 -20.734 1.00 82.31 152 ALA A O 1
ATOM 1092 N N . THR A 1 153 ? 1.066 -9.199 -19.676 1.00 75.50 153 THR A N 1
ATOM 1093 C CA . THR A 1 153 ? 1.128 -10.005 -20.910 1.00 75.50 153 THR A CA 1
ATOM 1094 C C . THR A 1 153 ? -0.139 -10.823 -21.159 1.00 75.50 153 THR A C 1
ATOM 1096 O O . THR A 1 153 ? -0.452 -11.130 -22.303 1.00 75.50 153 THR A O 1
ATOM 1099 N N . GLU A 1 154 ? -0.866 -11.188 -20.099 1.00 70.62 154 GLU A N 1
ATOM 1100 C CA . GLU A 1 154 ? -1.990 -12.144 -20.162 1.00 70.62 154 GLU A CA 1
ATOM 1101 C C . GLU A 1 154 ? -3.198 -11.744 -19.300 1.00 70.62 154 GLU A C 1
ATOM 1103 O O . GLU A 1 154 ? -4.269 -12.334 -19.406 1.00 70.62 154 GLU A O 1
ATOM 1108 N N . SER A 1 155 ? -3.034 -10.766 -18.410 1.00 74.69 155 SER A N 1
ATOM 1109 C CA . SER A 1 155 ? -4.040 -10.374 -17.418 1.00 74.69 155 SER A CA 1
ATOM 1110 C C . SER A 1 155 ? -4.406 -8.907 -17.570 1.00 74.69 155 SER A C 1
ATOM 1112 O O . SER A 1 155 ? -3.622 -8.118 -18.094 1.00 74.69 155 SER A O 1
ATOM 1114 N N . ALA A 1 156 ? -5.592 -8.539 -17.084 1.00 82.50 156 ALA A N 1
ATOM 1115 C CA . ALA A 1 156 ? -6.028 -7.152 -17.071 1.00 82.50 156 ALA A CA 1
ATOM 1116 C C . ALA A 1 156 ? -5.028 -6.253 -16.319 1.00 82.50 156 ALA A C 1
ATOM 1118 O O . ALA A 1 156 ? -4.277 -6.691 -15.432 1.00 82.50 156 ALA A O 1
ATOM 1119 N N . VAL A 1 157 ? -5.011 -4.980 -16.697 1.00 89.19 157 VAL A N 1
ATOM 1120 C CA . VAL A 1 157 ? -4.261 -3.942 -15.998 1.00 89.19 157 VAL A CA 1
ATOM 1121 C C . VAL A 1 157 ? -5.185 -3.357 -14.933 1.00 89.19 157 VAL A C 1
ATOM 1123 O O . VAL A 1 157 ? -6.021 -2.514 -15.231 1.00 89.19 157 VAL A O 1
ATOM 1126 N N . THR A 1 158 ? -5.084 -3.875 -13.708 1.00 90.75 158 THR A N 1
ATOM 1127 C CA . THR A 1 158 ? -5.892 -3.454 -12.553 1.00 90.75 158 THR A CA 1
ATOM 1128 C C . THR A 1 158 ? -5.007 -3.294 -11.315 1.00 90.75 158 THR A C 1
ATOM 1130 O O . THR A 1 158 ? -3.972 -3.970 -11.230 1.00 90.75 158 THR A O 1
ATOM 1133 N N . PRO A 1 159 ? -5.409 -2.474 -10.3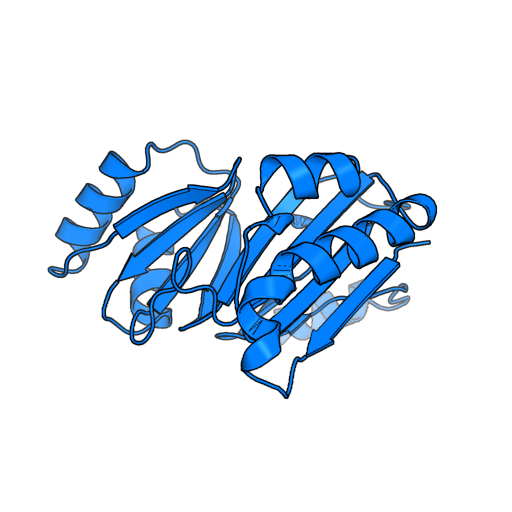26 1.00 88.69 159 PRO A N 1
ATOM 1134 C CA . PRO A 1 159 ? -4.698 -2.359 -9.050 1.00 88.69 159 PRO A CA 1
ATOM 1135 C C . PRO A 1 159 ? -4.580 -3.700 -8.313 1.00 88.69 159 PRO A C 1
ATOM 1137 O O . PRO A 1 159 ? -3.513 -4.048 -7.808 1.00 88.69 159 PRO A O 1
ATOM 1140 N N . SER A 1 160 ? -5.637 -4.517 -8.341 1.00 89.69 160 SER A N 1
ATOM 1141 C CA . SER A 1 160 ? -5.629 -5.891 -7.815 1.00 89.69 160 SER A CA 1
ATOM 1142 C C . SER A 1 160 ? -4.612 -6.817 -8.494 1.00 89.69 160 SER A C 1
ATOM 1144 O O . SER A 1 160 ? -4.130 -7.757 -7.868 1.00 89.69 160 SER A O 1
ATOM 1146 N N . GLY A 1 161 ? -4.254 -6.557 -9.755 1.00 88.25 161 GLY A N 1
ATOM 1147 C CA . GLY A 1 161 ? -3.201 -7.270 -10.483 1.00 88.25 161 GLY A CA 1
ATOM 1148 C C . GLY A 1 161 ? -1.796 -6.694 -10.272 1.00 88.25 161 GLY A C 1
ATOM 1149 O O . GLY A 1 161 ? -0.821 -7.284 -10.745 1.00 88.25 161 GLY A O 1
ATOM 1150 N N . ALA A 1 162 ? -1.675 -5.549 -9.596 1.00 93.12 162 ALA A N 1
ATOM 1151 C CA . ALA A 1 162 ? -0.404 -4.913 -9.293 1.00 93.12 162 ALA A CA 1
ATOM 1152 C C . ALA A 1 162 ? 0.213 -5.472 -7.997 1.00 93.12 162 ALA A C 1
ATOM 1154 O O . ALA A 1 162 ? -0.441 -5.698 -6.974 1.00 93.12 162 ALA A O 1
ATOM 1155 N N . HIS A 1 163 ? 1.524 -5.677 -8.054 1.00 95.38 163 HIS A N 1
ATOM 1156 C CA . HIS A 1 163 ? 2.356 -6.026 -6.905 1.00 95.38 163 HIS A CA 1
ATOM 1157 C C . HIS A 1 163 ? 2.743 -4.763 -6.117 1.00 95.38 163 HIS A C 1
ATOM 1159 O O . HIS A 1 163 ? 2.765 -3.692 -6.723 1.00 95.38 163 HIS A O 1
ATOM 1165 N N . PRO A 1 164 ? 3.131 -4.872 -4.829 1.00 96.94 164 PRO A N 1
ATOM 1166 C CA . PRO A 1 164 ? 3.309 -6.100 -4.029 1.00 96.94 164 PRO A CA 1
ATOM 1167 C C . PRO A 1 164 ? 2.003 -6.759 -3.566 1.00 96.94 164 PRO A C 1
ATOM 1169 O O . PRO A 1 164 ? 1.038 -6.069 -3.291 1.00 96.94 164 PRO A O 1
ATOM 1172 N N . PHE A 1 165 ? 1.947 -8.083 -3.427 1.00 95.75 165 PHE A N 1
ATOM 1173 C CA . PHE A 1 165 ? 0.813 -8.758 -2.779 1.00 95.75 165 PHE A CA 1
ATOM 1174 C C . PHE A 1 165 ? 1.030 -8.853 -1.272 1.00 95.75 165 PHE A C 1
ATOM 1176 O O . PHE A 1 165 ? 2.079 -9.334 -0.850 1.00 95.75 165 PHE A O 1
ATOM 1183 N N . ALA A 1 166 ? 0.039 -8.451 -0.477 1.00 93.31 166 ALA A N 1
ATOM 1184 C CA . ALA A 1 166 ? 0.030 -8.723 0.952 1.00 93.31 166 ALA A CA 1
ATOM 1185 C C . ALA A 1 166 ? -0.364 -10.185 1.197 1.00 93.31 166 ALA A C 1
ATOM 1187 O O . ALA A 1 166 ? -1.425 -10.629 0.760 1.00 93.31 166 ALA A O 1
ATOM 1188 N N . VAL A 1 167 ? 0.510 -10.938 1.863 1.00 92.31 167 VAL A N 1
ATOM 1189 C CA . VAL A 1 167 ? 0.333 -12.380 2.136 1.00 92.31 167 VAL A CA 1
ATOM 1190 C C . VAL A 1 167 ? 0.164 -12.687 3.626 1.00 92.31 167 VAL A C 1
ATOM 1192 O O . VAL A 1 167 ? -0.061 -13.833 4.002 1.00 92.31 167 VAL A O 1
ATOM 1195 N N . GLY A 1 168 ? 0.249 -11.659 4.467 1.00 92.75 168 GLY A N 1
ATOM 1196 C CA . GLY A 1 168 ? 0.121 -11.712 5.918 1.00 92.75 168 GLY A CA 1
ATOM 1197 C C . GLY A 1 168 ? 0.379 -10.328 6.525 1.00 92.75 168 GLY A C 1
ATOM 1198 O O . GLY A 1 168 ? 0.684 -9.395 5.773 1.00 92.75 168 GLY A O 1
ATOM 1199 N N . PRO A 1 169 ? 0.281 -10.186 7.859 1.00 93.06 169 PRO A N 1
ATOM 1200 C CA . PRO A 1 169 ? 0.603 -8.932 8.533 1.00 93.06 169 PRO A CA 1
ATOM 1201 C C . PRO A 1 169 ? 2.057 -8.555 8.241 1.00 93.06 169 PRO A C 1
ATOM 1203 O O . PRO A 1 169 ? 2.958 -9.372 8.424 1.00 93.06 169 PRO A O 1
ATOM 1206 N N . GLU A 1 170 ? 2.268 -7.343 7.725 1.00 93.25 170 GLU A N 1
ATOM 1207 C CA . GLU A 1 170 ? 3.580 -6.786 7.351 1.00 93.25 170 GLU A CA 1
ATOM 1208 C C . GLU A 1 170 ? 4.339 -7.559 6.256 1.00 93.25 170 GLU A C 1
ATOM 1210 O O . GLU A 1 170 ? 5.485 -7.242 5.928 1.00 93.25 170 GLU A O 1
ATOM 1215 N N . GLN A 1 171 ? 3.707 -8.547 5.623 1.00 94.94 171 GLN A N 1
ATOM 1216 C CA . GLN A 1 171 ? 4.356 -9.422 4.651 1.00 94.94 171 GLN A CA 1
ATOM 1217 C C . GLN A 1 171 ? 3.903 -9.099 3.231 1.00 94.94 171 GLN A C 1
ATOM 1219 O O . GLN A 1 171 ? 2.774 -9.394 2.836 1.00 94.94 171 GLN A O 1
ATOM 1224 N N . CYS A 1 172 ? 4.823 -8.541 2.442 1.00 96.00 172 CYS A N 1
ATOM 1225 C CA . CYS A 1 172 ? 4.618 -8.232 1.031 1.00 96.00 172 CYS A CA 1
ATOM 1226 C C . CYS A 1 172 ? 5.469 -9.118 0.115 1.00 96.00 172 CYS A C 1
ATOM 1228 O O . CYS A 1 172 ? 6.648 -9.356 0.375 1.00 96.00 172 CYS A O 1
ATOM 1230 N N . LEU A 1 173 ? 4.884 -9.549 -1.005 1.00 96.25 173 LEU A N 1
ATOM 1231 C CA . LEU A 1 173 ? 5.542 -10.358 -2.025 1.00 96.25 173 LEU A CA 1
ATOM 1232 C C . LEU A 1 173 ? 5.477 -9.694 -3.405 1.00 96.25 173 LEU A C 1
ATOM 1234 O O . LEU A 1 173 ? 4.413 -9.374 -3.942 1.00 96.25 173 LEU A O 1
ATOM 1238 N N . VAL A 1 174 ? 6.642 -9.552 -4.025 1.00 96.25 174 VAL A N 1
ATOM 1239 C CA . VAL A 1 174 ? 6.806 -9.163 -5.430 1.00 96.25 174 VAL A CA 1
ATOM 1240 C C . VAL A 1 174 ? 7.350 -10.350 -6.218 1.00 96.25 174 VAL A C 1
ATOM 1242 O O . VAL A 1 174 ? 8.094 -11.166 -5.680 1.00 96.25 174 VAL A O 1
ATOM 1245 N N . HIS A 1 175 ? 6.973 -10.469 -7.489 1.00 94.38 175 HIS A N 1
ATOM 1246 C CA . HIS A 1 175 ? 7.390 -11.590 -8.331 1.00 94.38 175 HIS A CA 1
ATOM 1247 C C . HIS A 1 175 ? 7.639 -11.130 -9.760 1.00 94.38 175 HIS A C 1
ATOM 1249 O O . HIS A 1 175 ? 6.850 -10.381 -10.322 1.00 94.38 175 HIS A O 1
ATOM 1255 N N . ASN A 1 176 ? 8.716 -11.623 -10.366 1.00 92.31 176 ASN A N 1
ATOM 1256 C CA . ASN A 1 176 ? 9.011 -11.407 -11.773 1.00 92.31 176 ASN A CA 1
ATOM 1257 C C . ASN A 1 176 ? 9.214 -12.759 -12.451 1.00 92.31 176 ASN A C 1
ATOM 1259 O O . ASN A 1 176 ? 10.274 -13.370 -12.356 1.00 92.31 176 ASN A O 1
ATOM 1263 N N . GLY A 1 177 ? 8.172 -13.225 -13.127 1.00 88.88 177 GLY A N 1
ATOM 1264 C CA . GLY A 1 177 ? 8.161 -14.503 -13.821 1.00 88.88 177 GLY A CA 1
ATOM 1265 C C . GLY A 1 177 ? 6.733 -14.980 -14.044 1.00 88.88 177 GLY A C 1
ATOM 1266 O O . GLY A 1 177 ? 5.778 -14.234 -13.840 1.00 88.88 177 GLY A O 1
ATOM 1267 N N . SER A 1 178 ? 6.582 -16.247 -14.415 1.00 86.31 178 SER A N 1
ATOM 1268 C CA . SER A 1 178 ? 5.277 -16.882 -14.593 1.00 86.31 178 SER A CA 1
ATOM 1269 C C . SER A 1 178 ? 5.271 -18.269 -13.959 1.00 86.31 178 SER A C 1
ATOM 1271 O O . SER A 1 178 ? 6.263 -18.996 -14.031 1.00 86.31 178 SER A O 1
ATOM 1273 N N . PHE A 1 179 ? 4.150 -18.629 -13.334 1.00 88.19 179 PHE A N 1
ATOM 1274 C CA . PHE A 1 179 ? 3.903 -19.973 -12.823 1.00 88.19 179 PHE A CA 1
ATOM 1275 C C . PHE A 1 179 ? 3.135 -20.776 -13.877 1.00 88.19 179 PHE A C 1
ATOM 1277 O O . PHE A 1 179 ? 1.926 -20.600 -14.062 1.00 88.19 179 PHE A O 1
ATOM 1284 N N . SER A 1 180 ? 3.824 -21.700 -14.547 1.00 92.12 180 SER A N 1
ATOM 1285 C CA . SER A 1 180 ? 3.230 -22.550 -15.590 1.00 92.12 180 SER A CA 1
ATOM 1286 C C . SER A 1 180 ? 2.121 -23.473 -15.065 1.00 92.12 180 SER A C 1
ATOM 1288 O O . SER A 1 180 ? 1.240 -23.875 -15.819 1.00 92.12 180 SER A O 1
ATOM 1290 N N . ASN A 1 181 ? 2.115 -23.774 -13.764 1.00 94.31 181 ASN A N 1
ATOM 1291 C CA . ASN A 1 181 ? 1.139 -24.634 -13.092 1.00 94.31 181 ASN A CA 1
ATOM 1292 C C . ASN A 1 181 ? 0.137 -23.868 -12.201 1.00 94.31 181 ASN A C 1
ATOM 1294 O O . ASN A 1 181 ? -0.536 -24.496 -11.379 1.00 94.31 181 ASN A O 1
ATOM 1298 N N . HIS A 1 182 ? -0.007 -22.542 -12.354 1.00 91.94 182 HIS A N 1
ATOM 1299 C CA . HIS A 1 182 ? -0.831 -21.707 -11.461 1.00 91.94 182 HIS A CA 1
ATOM 1300 C C . HIS A 1 182 ? -2.281 -22.207 -11.310 1.00 91.94 182 HIS A C 1
ATOM 1302 O O . HIS A 1 182 ? -2.858 -22.138 -10.227 1.00 91.94 182 HIS A O 1
ATOM 1308 N N . ALA A 1 183 ? -2.883 -22.744 -12.377 1.00 92.62 183 ALA A N 1
ATOM 1309 C CA . ALA A 1 183 ? -4.249 -23.261 -12.345 1.00 92.62 183 ALA A CA 1
ATOM 1310 C C . ALA A 1 183 ? -4.384 -24.536 -11.494 1.00 92.62 183 ALA A C 1
ATOM 1312 O O . ALA A 1 183 ? -5.434 -24.771 -10.897 1.00 92.62 183 ALA A O 1
ATOM 1313 N N . THR A 1 184 ? -3.340 -25.366 -11.429 1.00 96.38 184 THR A N 1
ATOM 1314 C CA . THR A 1 184 ? -3.301 -26.553 -10.564 1.00 96.38 184 THR A CA 1
ATOM 1315 C C . THR A 1 184 ? -3.129 -26.142 -9.112 1.00 96.38 184 THR A C 1
ATOM 1317 O O . THR A 1 184 ? -3.996 -26.467 -8.307 1.00 96.38 184 THR A O 1
ATOM 1320 N N . ILE A 1 185 ? -2.128 -25.309 -8.812 1.00 95.50 185 ILE A N 1
ATOM 1321 C CA . ILE A 1 185 ? -1.887 -24.809 -7.451 1.00 95.50 185 ILE A CA 1
ATOM 1322 C C . ILE A 1 185 ? -3.116 -24.077 -6.897 1.00 95.50 185 ILE A C 1
ATOM 1324 O O . ILE A 1 185 ? -3.536 -24.329 -5.773 1.00 95.50 185 ILE A O 1
ATOM 1328 N N . ARG A 1 186 ? -3.782 -23.237 -7.703 1.00 94.56 186 ARG A N 1
ATOM 1329 C CA . ARG A 1 186 ? -5.019 -22.551 -7.292 1.00 94.56 186 ARG A CA 1
ATOM 1330 C C . ARG A 1 186 ? -6.146 -23.522 -6.926 1.00 94.56 186 ARG A C 1
ATOM 1332 O O . ARG A 1 186 ? -6.925 -23.225 -6.026 1.00 94.56 186 ARG A O 1
ATOM 1339 N N . ARG A 1 187 ? -6.285 -24.642 -7.644 1.00 96.50 187 ARG A N 1
ATOM 1340 C CA . ARG A 1 187 ? -7.304 -25.662 -7.339 1.00 96.50 187 ARG A CA 1
ATOM 1341 C C . ARG A 1 187 ? -6.969 -26.411 -6.053 1.00 96.50 187 ARG A C 1
ATOM 1343 O O . ARG A 1 187 ? -7.871 -26.636 -5.259 1.00 96.50 187 ARG A O 1
ATOM 1350 N N . GLU A 1 188 ? -5.700 -26.756 -5.854 1.00 97.19 188 GLU A N 1
ATOM 1351 C CA . GLU A 1 188 ? -5.226 -27.439 -4.647 1.00 97.19 188 GLU A CA 1
ATOM 1352 C C . GLU A 1 188 ? -5.400 -26.572 -3.400 1.00 97.19 188 GLU A C 1
ATOM 1354 O O . GLU A 1 188 ? -5.980 -27.044 -2.429 1.00 97.19 188 GLU A O 1
ATOM 1359 N N . LEU A 1 189 ? -4.993 -25.298 -3.449 1.00 95.06 189 LEU A N 1
ATOM 1360 C CA . LEU A 1 189 ? -5.160 -24.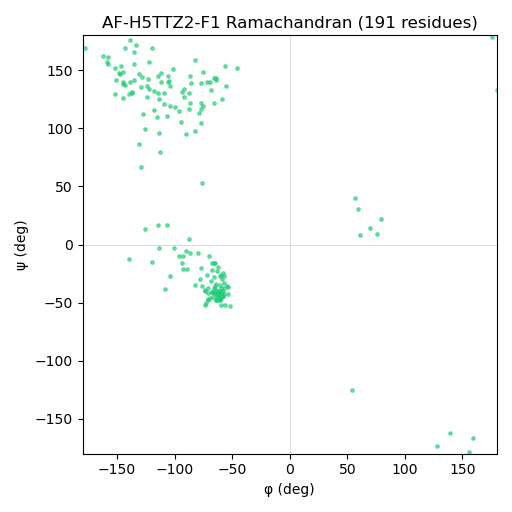369 -2.327 1.00 95.06 189 LEU A CA 1
ATOM 1361 C C . LEU A 1 189 ? -6.639 -24.186 -1.967 1.00 95.06 189 LEU A C 1
ATOM 1363 O O . LEU A 1 189 ? -7.005 -24.391 -0.821 1.00 95.06 189 LEU A O 1
ATOM 1367 N N . ARG A 1 190 ? -7.520 -23.952 -2.952 1.00 95.06 190 ARG A N 1
ATOM 1368 C CA . ARG A 1 190 ? -8.975 -23.855 -2.708 1.00 95.06 190 ARG A CA 1
ATOM 1369 C C . ARG A 1 190 ? -9.583 -25.111 -2.083 1.00 95.06 190 ARG A C 1
ATOM 1371 O O . ARG A 1 190 ? -10.609 -25.015 -1.421 1.00 95.06 190 ARG A O 1
ATOM 1378 N N . ALA A 1 191 ? -9.012 -26.285 -2.352 1.00 96.06 191 ALA A N 1
ATOM 1379 C CA . ALA A 1 191 ? -9.469 -27.534 -1.752 1.00 96.06 191 ALA A CA 1
ATOM 1380 C C . ALA A 1 191 ? -8.991 -27.698 -0.298 1.00 96.06 191 ALA A C 1
ATOM 1382 O O . ALA A 1 191 ? -9.580 -28.487 0.436 1.00 96.06 191 ALA A O 1
ATOM 1383 N N . GLN A 1 192 ? -7.939 -26.980 0.108 1.00 95.56 192 GLN A N 1
ATOM 1384 C CA . GLN A 1 192 ? -7.380 -27.005 1.462 1.00 95.56 192 GLN A CA 1
ATOM 1385 C C . GLN A 1 192 ? -8.024 -25.970 2.397 1.00 95.56 192 GLN A C 1
ATOM 1387 O O . GLN A 1 192 ? -7.984 -26.174 3.610 1.00 95.56 192 GLN A O 1
ATOM 1392 N N . GLY A 1 193 ? -8.646 -24.919 1.851 1.00 78.06 193 GLY A N 1
ATOM 1393 C CA . GLY A 1 193 ? -9.310 -23.842 2.597 1.00 78.06 193 GLY A CA 1
ATOM 1394 C C . GLY A 1 193 ? -8.715 -22.482 2.276 1.00 78.06 193 GLY A C 1
ATOM 1395 O O . GLY A 1 193 ? -8.931 -21.570 3.097 1.00 78.06 193 GLY A O 1
#

InterPro domains:
  IPR017932 Glutamine amidotransferase type 2 domain [PS51278] (2-193)
  IPR029055 Nucleophile aminohydrolases, N-terminal [G3DSA:3.60.20.10] (2-193)
  IPR029055 Nucleophile aminohydrolases, N-terminal [SSF56235] (2-191)

Secondary structure (DSSP, 8-state):
--EEEEEE---GGGGGGHHHHHHHHHHHTGGG--SEEEEEEES-TTTS-TT-EEEEEES----HHHHHHHHHHHHSS--EEEEETTEEEEEESS-HHHHHHHHHHH-TTSEEEEEESSEEEEEEES-HHHHHHHTTGGG--SSEEEEEEE--SSS---GGGSSPEEEETTEEE---S--TTHHHHHHHHHHH-

pLDDT: mean 95.85, std 4.32, range [70.62, 98.75]

Mean predicted aligned error: 3.24 Å

Sequence (193 aa):
MCGIVGLHLRNPELYPQLGQLLTGMLGEMQDRGADSAGMAVYGNEAWAPAGHGCVSLLEIDVEPAEAATQLTNALGTDVAAQLVDDTLVLSAPIDAGDLLDAARAAFPLALVAGFGSDLTVLKGVGAPRDLAQQWGLASAQGWQGVGHTRMATESAVTPSGAHPFAVGPEQCLVHNGSFSNHATIRRELRAQG

Foldseek 3Di:
DKDKDKAFAPDQVCQQQQLVVVLVRLQVRQVVAWFKKKKKAFQQCVQFNAQKKKWKWAPDDDDQVRVQVQLCVVPVFGKGWDDQQRIIMIITNDFNVVSVVSCCVVCVPIDTQAIARGIDMDMDTGGSNVSSVSSVSSRTGDGIMMMMHDHDDDDDSDRNPYDQHYPDHVDTDDDDDDDPCVVVVVVVVVVVD